Protein A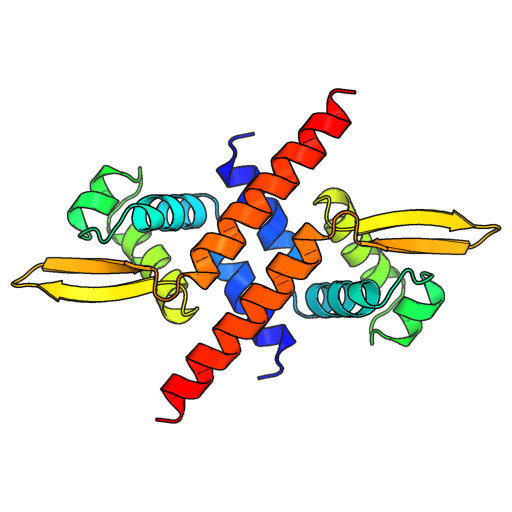F-0000000084928078 (afdb_homodimer)

Foldseek 3Di:
DPPVVLVVLQVVLCVDPLLLVLQVVQLVHKDWLVVSPVVGPDDSVVSVVSVVSCVVSQQKDWDDDPNIIIIHGRDCVSVVVSVVVVVVVVVVVVVVVD/DPPVVLVVLQVVLCVDPLLLVLQVVQLVHKDWLVVSPVVGPDDSVVSVVSVVSCVVSQQKDWDDDPNIIIIHGRDCVSVVVSVVVVVVVVVVVVVVVD

Sequence (196 aa):
MQMEERLAKIFKALAHPIRVKIVEKLSEGEKCVCELLEFVEYSQPNLSQHLKILKEAGIIEHRKIGQNIHYRIKNDIIKNILFGAKDLILQIHEFERMMQMEERLAKIFKALAHPIRVKIVEKLSEGEKCVCELLEFVEYSQPNLSQHLKILKEAGIIEHRKIGQNIHYRIKNDIIKNILFGAKDLILQIHEFERM

Organism: Caldicellulosiruptor owensensis (strain ATCC 700167 / DSM 13100 / OL) (NCBI:txid632518)

InterPro domains:
  IPR001845 HTH ArsR-type DNA-binding domain [PF01022] (17-61)
  IPR001845 HTH ArsR-type DNA-binding domain [PR00778] (11-26)
  IPR001845 HTH ArsR-type DNA-binding domain [PR00778] (30-41)
  IPR001845 HTH ArsR-type DNA-binding domain [PR00778] (43-58)
  IPR001845 HTH ArsR-type DNA-binding domain [PR00778] (58-73)
  IPR001845 HTH ArsR-type DNA-binding domain [PS50987] (1-93)
  IPR001845 HTH ArsR-type DNA-binding domain [SM00418] (9-87)
  IPR011991 ArsR-like helix-turn-helix domain [cd00090] (11-76)
  IPR036388 Winged helix-like DNA-binding domain superfamily [G3DSA:1.10.10.10] (2-87)
  IPR036390 Winged helix DNA-binding domain superfamily [SSF46785] (3-82)
  IPR051081 HTH-type Metal-responsive Transcriptional Regulators [PTHR33154] (3-87)

Nearest PDB structures (foldseek):
  4ggg-assembly2_B  TM=9.463E-01  e=5.481E-07  Staphylococcus aureus subsp. aureus N315
  6o8m-assembly1_A  TM=8.657E-01  e=3.961E-07  Rhodobacter capsulatus
  7p6f-assembly1_BBB  TM=9.441E-01  e=1.653E-06  Streptomyces griseus
  4k2e-assembly1_B  TM=8.881E-01  e=1.452E-06  Vibrio cholerae O1 biovar El Tor str. N16961
  7p6f-assembly2_CCC-2  TM=8.027E-01  e=2.009E-06  Streptomyces griseus

Structure (mmCIF, N/CA/C/O backbone):
data_AF-0000000084928078-model_v1
#
loop_
_entity.id
_entity.type
_entity.pdbx_description
1 polymer 'Regulatory protein ArsR'
#
loop_
_atom_site.group_PDB
_atom_site.id
_atom_site.type_symbol
_atom_site.label_atom_id
_atom_site.label_alt_id
_atom_site.label_comp_id
_atom_site.label_asym_id
_atom_site.label_entity_id
_atom_site.label_seq_id
_atom_site.pdbx_PDB_ins_code
_atom_site.Cartn_x
_atom_site.Cartn_y
_atom_site.Cartn_z
_atom_site.occupancy
_atom_site.B_iso_or_equiv
_atom_site.auth_seq_id
_atom_site.auth_comp_id
_atom_site.auth_asym_id
_atom_site.auth_atom_id
_atom_site.pdbx_PDB_model_num
ATOM 1 N N . MET A 1 1 ? -17.75 0.387 5.988 1 58.44 1 MET A N 1
ATOM 2 C CA . MET A 1 1 ? -16.328 0.619 6.246 1 58.44 1 MET A CA 1
ATOM 3 C C . MET A 1 1 ? -15.844 1.864 5.512 1 58.44 1 MET A C 1
ATOM 5 O O . MET A 1 1 ? -16.188 2.074 4.344 1 58.44 1 MET A O 1
ATOM 9 N N . GLN A 1 2 ? -15.227 2.828 6.289 1 86.75 2 GLN A N 1
ATOM 10 C CA . GLN A 1 2 ? -14.758 4.105 5.762 1 86.75 2 GLN A CA 1
ATOM 11 C C . GLN A 1 2 ? -13.656 3.904 4.727 1 86.75 2 GLN A C 1
ATOM 13 O O . GLN A 1 2 ? -12.922 2.914 4.777 1 86.75 2 GLN A O 1
ATOM 18 N N . MET A 1 3 ? -13.672 4.539 3.639 1 91.38 3 MET A N 1
ATOM 19 C CA . MET A 1 3 ? -12.734 4.477 2.523 1 91.38 3 MET A CA 1
ATOM 20 C C . MET A 1 3 ? -11.305 4.289 3.027 1 91.38 3 MET A C 1
ATOM 22 O O . MET A 1 3 ? -10.57 3.432 2.527 1 91.38 3 MET A O 1
ATOM 26 N N . GLU A 1 4 ? -10.953 4.941 4.094 1 93 4 GLU A N 1
ATOM 27 C CA . GLU A 1 4 ? -9.586 4.863 4.605 1 93 4 GLU A CA 1
ATOM 28 C C . GLU A 1 4 ? -9.297 3.482 5.188 1 93 4 GLU A C 1
ATOM 30 O O . GLU A 1 4 ? -8.164 2.992 5.105 1 93 4 GLU A O 1
ATOM 35 N N . GLU A 1 5 ? -10.289 2.924 5.77 1 94.44 5 GLU A N 1
ATOM 36 C CA . GLU A 1 5 ? -10.133 1.581 6.32 1 94.44 5 GLU A CA 1
ATOM 37 C C . GLU A 1 5 ? -9.922 0.552 5.215 1 94.44 5 GLU A C 1
ATOM 39 O O . GLU A 1 5 ? -9.109 -0.365 5.359 1 94.44 5 GLU A O 1
ATOM 44 N N . ARG A 1 6 ? -10.617 0.729 4.188 1 95.19 6 ARG A N 1
ATOM 45 C CA . ARG A 1 6 ? -10.492 -0.179 3.053 1 95.19 6 ARG A CA 1
ATOM 46 C C . ARG A 1 6 ? -9.141 -0.01 2.365 1 95.19 6 ARG A C 1
ATOM 48 O O . ARG A 1 6 ? -8.516 -0.993 1.96 1 95.19 6 ARG A O 1
ATOM 55 N N . LEU A 1 7 ? -8.766 1.207 2.26 1 96.81 7 LEU A N 1
ATOM 56 C CA . LEU A 1 7 ? -7.445 1.479 1.694 1 96.81 7 LEU A CA 1
ATOM 57 C C . LEU A 1 7 ? -6.348 0.832 2.533 1 96.81 7 LEU A C 1
ATOM 59 O O . LEU A 1 7 ? -5.461 0.165 1.995 1 96.81 7 LEU A O 1
ATOM 63 N N . ALA A 1 8 ? -6.461 1.048 3.848 1 97.19 8 ALA A N 1
ATOM 64 C CA . ALA A 1 8 ? -5.477 0.473 4.762 1 97.19 8 ALA A CA 1
ATOM 65 C C . ALA A 1 8 ? -5.426 -1.047 4.625 1 97.19 8 ALA A C 1
ATOM 67 O O . ALA A 1 8 ? -4.355 -1.648 4.719 1 97.19 8 ALA A O 1
ATOM 68 N N . LYS A 1 9 ? -6.543 -1.643 4.414 1 96.44 9 LYS A N 1
ATOM 69 C CA . LYS A 1 9 ? -6.613 -3.092 4.254 1 96.44 9 LYS A CA 1
ATOM 70 C C . LYS A 1 9 ? -5.844 -3.547 3.02 1 96.44 9 LYS A C 1
ATOM 72 O O . LYS A 1 9 ? -5.133 -4.555 3.061 1 96.44 9 LYS A O 1
ATOM 77 N N . ILE A 1 10 ? -5.992 -2.871 1.972 1 97.12 10 ILE A N 1
ATOM 78 C CA . ILE A 1 10 ? -5.277 -3.178 0.738 1 97.12 10 ILE A CA 1
ATOM 79 C C . ILE A 1 10 ? -3.771 -3.053 0.969 1 97.12 10 ILE A C 1
ATOM 81 O O . ILE A 1 10 ? -3.004 -3.943 0.597 1 97.12 10 ILE A O 1
ATOM 85 N N . PHE A 1 11 ? -3.377 -1.984 1.621 1 98.44 11 PHE A N 1
ATOM 86 C CA . PHE A 1 11 ? -1.958 -1.764 1.872 1 98.44 11 PHE A CA 1
ATOM 87 C C . PHE A 1 11 ? -1.415 -2.793 2.855 1 98.44 11 PHE A C 1
ATOM 89 O O . PHE A 1 11 ? -0.267 -3.227 2.738 1 98.44 11 PHE A O 1
ATOM 96 N N . LYS A 1 12 ? -2.223 -3.143 3.793 1 98.12 12 LYS A N 1
ATOM 97 C CA . LYS A 1 12 ? -1.833 -4.191 4.727 1 98.12 12 LYS A CA 1
ATOM 98 C C . LYS A 1 12 ? -1.539 -5.5 3.996 1 98.12 12 LYS A C 1
ATOM 100 O O . LYS A 1 12 ? -0.582 -6.199 4.328 1 98.12 12 LYS A O 1
ATOM 105 N N . ALA A 1 13 ? -2.291 -5.762 3.092 1 98.25 13 ALA A N 1
ATOM 106 C CA . ALA A 1 13 ? -2.123 -6.996 2.33 1 98.25 13 ALA A CA 1
ATOM 107 C C . ALA A 1 13 ? -0.803 -6.992 1.564 1 98.25 13 ALA A C 1
ATOM 109 O O . ALA A 1 13 ? -0.204 -8.047 1.341 1 98.25 13 ALA A O 1
ATOM 110 N N . LEU A 1 14 ? -0.318 -5.848 1.212 1 98.12 14 LEU A N 1
ATOM 111 C CA . LEU A 1 14 ? 0.909 -5.727 0.433 1 98.12 14 LEU A CA 1
ATOM 112 C C . LEU A 1 14 ? 2.1 -5.434 1.338 1 98.12 14 LEU A C 1
ATOM 114 O O . LEU A 1 14 ? 3.221 -5.242 0.856 1 98.12 14 LEU A O 1
ATOM 118 N N . ALA A 1 15 ? 1.871 -5.336 2.637 1 98.06 15 ALA A N 1
ATOM 119 C CA . ALA A 1 15 ? 2.889 -4.922 3.6 1 98.06 15 ALA A CA 1
ATOM 120 C C . ALA A 1 15 ? 3.768 -6.102 4.008 1 98.06 15 ALA A C 1
ATOM 122 O O . ALA A 1 15 ? 4.277 -6.145 5.129 1 98.06 15 ALA A O 1
ATOM 123 N N . HIS A 1 16 ? 3.889 -7.07 3.221 1 96.75 16 HIS A N 1
ATOM 124 C CA . HIS A 1 16 ? 4.715 -8.25 3.445 1 96.75 16 HIS A CA 1
ATOM 125 C C . HIS A 1 16 ? 5.555 -8.578 2.217 1 96.75 16 HIS A C 1
ATOM 127 O O . HIS A 1 16 ? 5.023 -8.703 1.11 1 96.75 16 HIS A O 1
ATOM 133 N N . PRO A 1 17 ? 6.848 -8.766 2.453 1 95.88 17 PRO A N 1
ATOM 134 C CA . PRO A 1 17 ? 7.73 -8.977 1.302 1 95.88 17 PRO A CA 1
ATOM 135 C C . PRO A 1 17 ? 7.316 -10.172 0.449 1 95.88 17 PRO A C 1
ATOM 137 O O . PRO A 1 17 ? 7.398 -10.125 -0.78 1 95.88 17 PRO A O 1
ATOM 140 N N . ILE A 1 18 ? 6.859 -11.164 1.027 1 94.69 18 ILE A N 1
ATOM 141 C CA . ILE A 1 18 ? 6.477 -12.367 0.297 1 94.69 18 ILE A CA 1
ATOM 142 C C . ILE A 1 18 ? 5.254 -12.078 -0.571 1 94.69 18 ILE A C 1
ATOM 144 O O . ILE A 1 18 ? 5.168 -12.539 -1.711 1 94.69 18 ILE A O 1
ATOM 148 N N . ARG A 1 19 ? 4.332 -11.398 -0.066 1 97.25 19 ARG A N 1
ATOM 149 C CA . ARG A 1 19 ? 3.129 -11.086 -0.827 1 97.25 19 ARG A CA 1
ATOM 150 C C . ARG A 1 19 ? 3.438 -10.133 -1.975 1 97.25 19 ARG A C 1
ATOM 152 O O . ARG A 1 19 ? 2.832 -10.219 -3.045 1 97.25 19 ARG A O 1
ATOM 159 N N . VAL A 1 20 ? 4.355 -9.242 -1.72 1 96.94 20 VAL A N 1
ATOM 160 C CA . VAL A 1 20 ? 4.828 -8.383 -2.803 1 96.94 20 VAL A CA 1
ATOM 161 C C . VAL A 1 20 ? 5.453 -9.242 -3.902 1 96.94 20 VAL A C 1
ATOM 163 O O . VAL A 1 20 ? 5.172 -9.039 -5.086 1 96.94 20 VAL A O 1
ATOM 166 N N . LYS A 1 21 ? 6.23 -10.188 -3.527 1 95.38 21 LYS A N 1
ATOM 167 C CA . LYS A 1 21 ? 6.863 -11.094 -4.477 1 95.38 21 LYS A CA 1
ATOM 168 C C . LYS A 1 21 ? 5.82 -11.875 -5.27 1 95.38 21 LYS A C 1
ATOM 170 O O . LYS A 1 21 ? 5.945 -12.039 -6.484 1 95.38 21 LYS A O 1
ATOM 175 N N . ILE A 1 22 ? 4.871 -12.352 -4.594 1 96.62 22 ILE A N 1
ATOM 176 C CA . ILE A 1 22 ? 3.793 -13.109 -5.219 1 96.62 22 ILE A CA 1
ATOM 177 C C . ILE A 1 22 ? 3.082 -12.242 -6.254 1 96.62 22 ILE A C 1
ATOM 179 O O . ILE A 1 22 ? 2.861 -12.68 -7.391 1 96.62 22 ILE A O 1
ATOM 183 N N . VAL A 1 23 ? 2.744 -11.047 -5.887 1 97.5 23 VAL A N 1
ATOM 184 C CA . VAL A 1 23 ? 2.016 -10.141 -6.777 1 97.5 23 VAL A CA 1
ATOM 185 C C . VAL A 1 23 ? 2.885 -9.789 -7.98 1 97.5 23 VAL A C 1
ATOM 187 O O . VAL A 1 23 ? 2.389 -9.695 -9.102 1 97.5 23 VAL A O 1
ATOM 190 N N . GLU A 1 24 ? 4.156 -9.594 -7.742 1 95.69 24 GLU A N 1
ATOM 191 C CA . GLU A 1 24 ? 5.078 -9.336 -8.844 1 95.69 24 GLU A CA 1
ATOM 192 C C . GLU A 1 24 ? 5.086 -10.492 -9.836 1 95.69 24 GLU A C 1
ATOM 194 O O . GLU A 1 24 ? 5.035 -10.273 -11.047 1 95.69 24 GLU A O 1
ATOM 199 N N . LYS A 1 25 ? 5.188 -11.664 -9.328 1 95.81 25 LYS A N 1
ATOM 200 C CA . LYS A 1 25 ? 5.188 -12.844 -10.188 1 95.81 25 LYS A CA 1
ATOM 201 C C . LYS A 1 25 ? 3.889 -12.945 -10.984 1 95.81 25 LYS A C 1
ATOM 203 O O . LYS A 1 25 ? 3.912 -13.227 -12.188 1 95.81 25 LYS A O 1
ATOM 208 N N . LEU A 1 26 ? 2.809 -12.641 -10.391 1 97.31 26 LEU A N 1
ATOM 209 C CA . LEU A 1 26 ? 1.502 -12.719 -11.031 1 97.31 26 LEU A CA 1
ATOM 210 C C . LEU A 1 26 ? 1.322 -11.594 -12.047 1 97.31 26 LEU A C 1
ATOM 212 O O . LEU A 1 26 ? 0.461 -11.672 -12.922 1 97.31 26 LEU A O 1
ATOM 216 N N . SER A 1 27 ? 2.049 -10.539 -11.812 1 95.94 27 SER A N 1
ATOM 217 C CA . SER A 1 27 ? 1.992 -9.438 -12.773 1 95.94 27 SER A CA 1
ATOM 218 C C . SER A 1 27 ? 2.516 -9.867 -14.141 1 95.94 27 SER A C 1
ATOM 220 O O . SER A 1 27 ? 2.221 -9.234 -15.148 1 95.94 27 SER A O 1
ATOM 222 N N . GLU A 1 28 ? 3.27 -10.883 -14.203 1 95.19 28 GLU A N 1
ATOM 223 C CA . GLU A 1 28 ? 3.797 -11.43 -15.453 1 95.19 28 GLU A CA 1
ATOM 224 C C . GLU A 1 28 ? 2.752 -12.281 -16.172 1 95.19 28 GLU A C 1
ATOM 226 O O . GLU A 1 28 ? 2.908 -12.602 -17.344 1 95.19 28 GLU A O 1
ATOM 231 N N . GLY A 1 29 ? 1.745 -12.672 -15.422 1 96.25 29 GLY A N 1
ATOM 232 C CA . GLY A 1 29 ? 0.684 -13.516 -15.953 1 96.25 29 GLY A CA 1
ATOM 233 C C . GLY A 1 29 ? 0.103 -14.461 -14.922 1 96.25 29 GLY A C 1
ATOM 234 O O . GLY A 1 29 ? 0.642 -14.602 -13.82 1 96.25 29 GLY A O 1
ATOM 235 N N . GLU A 1 30 ? -0.991 -15.07 -15.305 1 97.44 30 GLU A N 1
ATOM 236 C CA . GLU A 1 30 ? -1.661 -16.047 -14.453 1 97.44 30 GLU A CA 1
ATOM 237 C C . GLU A 1 30 ? -0.74 -17.219 -14.133 1 97.44 30 GLU A C 1
ATOM 239 O O . GLU A 1 30 ? 0.003 -17.688 -15 1 97.44 30 GLU A O 1
ATOM 244 N N . LYS A 1 31 ? -0.795 -17.734 -12.906 1 97.12 31 LYS A N 1
ATOM 245 C CA . LYS A 1 31 ? 0.033 -18.859 -12.484 1 97.12 31 LYS A CA 1
ATOM 246 C C . LYS A 1 31 ? -0.764 -19.828 -11.617 1 97.12 31 LYS A C 1
ATOM 248 O O . LYS A 1 31 ? -1.632 -19.422 -10.844 1 97.12 31 LYS A O 1
ATOM 253 N N . CYS A 1 32 ? -0.468 -21.078 -11.727 1 95.94 32 CYS A N 1
ATOM 254 C CA . CYS A 1 32 ? -1.07 -22.062 -10.844 1 95.94 32 CYS A CA 1
ATOM 255 C C . CYS A 1 32 ? -0.4 -22.047 -9.469 1 95.94 32 CYS A C 1
ATOM 257 O O . CYS A 1 32 ? 0.732 -21.578 -9.336 1 95.94 32 CYS A O 1
ATOM 259 N N . VAL A 1 33 ? -1.113 -22.562 -8.516 1 94.75 33 VAL A N 1
ATOM 260 C CA . VAL A 1 33 ? -0.569 -22.672 -7.168 1 94.75 33 VAL A CA 1
ATOM 261 C C . VAL A 1 33 ? 0.761 -23.422 -7.199 1 94.75 33 VAL A C 1
ATOM 263 O O . VAL A 1 33 ? 1.7 -23.062 -6.484 1 94.75 33 VAL A O 1
ATOM 266 N N . CYS A 1 34 ? 0.878 -24.406 -8.039 1 92.12 34 CYS A N 1
ATOM 267 C CA . CYS A 1 34 ? 2.084 -25.219 -8.125 1 92.12 34 CYS A CA 1
ATOM 268 C C . CYS A 1 34 ? 3.271 -24.391 -8.594 1 92.12 34 CYS A C 1
ATOM 270 O O . CYS A 1 34 ? 4.391 -24.562 -8.102 1 92.12 34 CYS A O 1
ATOM 272 N N . GLU A 1 35 ? 3.064 -23.484 -9.555 1 93.94 35 GLU A N 1
ATOM 273 C CA . GLU A 1 35 ? 4.113 -22.594 -10.023 1 93.94 35 GLU A CA 1
ATOM 274 C C . GLU A 1 35 ? 4.527 -21.609 -8.938 1 93.94 35 GLU A C 1
ATOM 276 O O . GLU A 1 35 ? 5.711 -21.297 -8.797 1 93.94 35 GLU A O 1
ATOM 281 N N . LEU A 1 36 ? 3.566 -21.109 -8.203 1 95.06 36 LEU A N 1
ATOM 282 C CA . LEU A 1 36 ? 3.852 -20.172 -7.133 1 95.06 36 LEU A CA 1
ATOM 283 C C . LEU A 1 36 ? 4.625 -20.844 -6.004 1 95.06 36 LEU A C 1
ATOM 285 O O . LEU A 1 36 ? 5.504 -20.234 -5.391 1 95.06 36 LEU A O 1
ATOM 289 N N . LEU A 1 37 ? 4.254 -22.094 -5.73 1 92.12 37 LEU A N 1
ATOM 290 C CA . LEU A 1 37 ? 4.934 -22.859 -4.691 1 92.12 37 LEU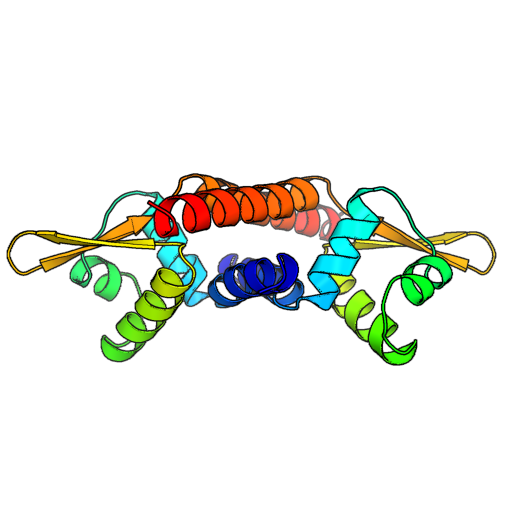 A CA 1
ATOM 291 C C . LEU A 1 37 ? 6.414 -23.016 -5.023 1 92.12 37 LEU A C 1
ATOM 293 O O . LEU A 1 37 ? 7.266 -22.953 -4.133 1 92.12 37 LEU A O 1
ATOM 297 N N . GLU A 1 38 ? 6.742 -23.141 -6.305 1 90 38 GLU A N 1
ATOM 298 C CA . GLU A 1 38 ? 8.117 -23.312 -6.77 1 90 38 GLU A CA 1
ATOM 299 C C . GLU A 1 38 ? 8.891 -22 -6.668 1 90 38 GLU A C 1
ATOM 301 O O . GLU A 1 38 ? 10.109 -22 -6.48 1 90 38 GLU A O 1
ATOM 306 N N . PHE A 1 39 ? 8.133 -20.984 -6.777 1 87.19 39 PHE A N 1
ATOM 307 C CA . PHE A 1 39 ? 8.742 -19.656 -6.844 1 87.19 39 PHE A CA 1
ATOM 308 C C . PHE A 1 39 ? 9.047 -19.125 -5.445 1 87.19 39 PHE A C 1
ATOM 310 O O . PHE A 1 39 ? 10.055 -18.453 -5.234 1 87.19 39 PHE A O 1
ATOM 317 N N . VAL A 1 40 ? 8.195 -19.469 -4.574 1 81.12 40 VAL A N 1
ATOM 318 C CA . VAL A 1 40 ? 8.352 -18.906 -3.24 1 81.12 40 VAL A CA 1
ATOM 319 C C . VAL A 1 40 ? 8.992 -19.938 -2.312 1 81.12 40 VAL A C 1
ATOM 321 O O . VAL A 1 40 ? 8.891 -21.141 -2.549 1 81.12 40 VAL A O 1
ATOM 324 N N . GLU A 1 41 ? 9.766 -19.547 -1.405 1 81.31 41 GLU A N 1
ATOM 325 C CA . GLU A 1 41 ? 10.508 -20.422 -0.506 1 81.31 41 GLU A CA 1
ATOM 326 C C . GLU A 1 41 ? 9.68 -20.797 0.719 1 81.31 41 GLU A C 1
ATOM 328 O O . GLU A 1 41 ? 10.219 -21 1.808 1 81.31 41 GLU A O 1
ATOM 333 N N . TYR A 1 42 ? 8.445 -20.969 0.555 1 82.06 42 TYR A N 1
ATOM 334 C CA . TYR A 1 42 ? 7.57 -21.203 1.701 1 82.06 42 TYR A CA 1
ATOM 335 C C . TYR A 1 42 ? 6.805 -22.5 1.545 1 82.06 42 TYR A C 1
ATOM 337 O O . TYR A 1 42 ? 6.742 -23.062 0.449 1 82.06 42 TYR A O 1
ATOM 345 N N . SER A 1 43 ? 6.285 -23 2.623 1 90.25 43 SER A N 1
ATOM 346 C CA . SER A 1 43 ? 5.43 -24.172 2.621 1 90.25 43 SER A CA 1
ATOM 347 C C . SER A 1 43 ? 4.082 -23.875 1.974 1 90.25 43 SER A C 1
ATOM 349 O O . SER A 1 43 ? 3.695 -22.719 1.832 1 90.25 43 SER A O 1
ATOM 351 N N . GLN A 1 44 ? 3.432 -24.922 1.599 1 92.38 44 GLN A N 1
ATOM 352 C CA . GLN A 1 44 ? 2.119 -24.797 0.973 1 92.38 44 GLN A CA 1
ATOM 353 C C . GLN A 1 44 ? 1.117 -24.141 1.916 1 92.38 44 GLN A C 1
ATOM 355 O O . GLN A 1 44 ? 0.359 -23.266 1.507 1 92.38 44 GLN A O 1
ATOM 360 N N . PRO A 1 45 ? 1.057 -24.547 3.152 1 94.06 45 PRO A N 1
ATOM 361 C CA . PRO A 1 45 ? 0.119 -23.844 4.039 1 94.06 45 PRO A CA 1
ATOM 362 C C . PRO A 1 45 ? 0.392 -22.344 4.129 1 94.06 45 PRO A C 1
ATOM 364 O O . PRO A 1 45 ? -0.546 -21.547 4.156 1 94.06 45 PRO A O 1
ATOM 367 N N . ASN A 1 46 ? 1.648 -21.953 4.191 1 94.44 46 ASN A N 1
ATOM 368 C CA . ASN A 1 46 ? 2.025 -20.531 4.254 1 94.44 46 ASN A CA 1
ATOM 369 C C . ASN A 1 46 ? 1.611 -19.781 2.994 1 94.44 46 ASN A C 1
ATOM 371 O O . ASN A 1 46 ? 1.048 -18.688 3.074 1 94.44 46 ASN A O 1
ATOM 375 N N . LEU A 1 47 ? 1.944 -20.406 1.929 1 95.88 47 LEU A N 1
ATOM 376 C CA . LEU A 1 47 ? 1.545 -19.812 0.657 1 95.88 47 LEU A CA 1
ATOM 377 C C . LEU A 1 47 ? 0.033 -19.625 0.595 1 95.88 47 LEU A C 1
ATOM 379 O O . LEU A 1 47 ? -0.45 -18.578 0.161 1 95.88 47 LEU A O 1
ATOM 383 N N . SER A 1 48 ? -0.711 -20.625 1.059 1 95.94 48 SER A N 1
ATOM 384 C CA . SER A 1 48 ? -2.168 -20.562 1.037 1 95.94 48 SER A CA 1
ATOM 385 C C . SER A 1 48 ? -2.689 -19.391 1.866 1 95.94 48 SER A C 1
ATOM 387 O O . SER A 1 48 ? -3.617 -18.703 1.45 1 95.94 48 SER A O 1
ATOM 389 N N . GLN A 1 49 ? -2.096 -19.203 2.979 1 97 49 GLN A N 1
ATOM 390 C CA . GLN A 1 49 ? -2.492 -18.094 3.85 1 97 49 GLN A CA 1
ATOM 391 C C . GLN A 1 49 ? -2.26 -16.75 3.176 1 97 49 GLN A C 1
ATOM 393 O O . GLN A 1 49 ? -3.125 -15.875 3.209 1 97 49 GLN A O 1
ATOM 398 N N . HIS A 1 50 ? -1.115 -16.562 2.572 1 97.5 50 HIS A N 1
ATOM 399 C CA . HIS A 1 50 ? -0.796 -15.32 1.882 1 97.5 50 HIS A CA 1
ATOM 400 C C . HIS A 1 50 ? -1.738 -15.078 0.706 1 97.5 50 HIS A C 1
ATOM 402 O O . HIS A 1 50 ? -2.197 -13.961 0.489 1 97.5 50 HIS A O 1
ATOM 408 N N . LEU A 1 51 ? -2.014 -16.125 -0.007 1 97.69 51 LEU A N 1
ATOM 409 C CA . LEU A 1 51 ? -2.932 -16.031 -1.136 1 97.69 51 LEU A CA 1
ATOM 410 C C . LEU A 1 51 ? -4.332 -15.641 -0.667 1 97.69 51 LEU A C 1
ATOM 412 O O . LEU A 1 51 ? -5.02 -14.859 -1.327 1 97.69 51 LEU A O 1
ATOM 416 N N . LYS A 1 52 ? -4.707 -16.188 0.447 1 97.94 52 LYS A N 1
ATOM 417 C CA . LYS A 1 52 ? -6.012 -15.859 1.018 1 97.94 52 LYS A CA 1
ATOM 418 C C . LYS A 1 52 ? -6.082 -14.375 1.383 1 97.94 52 LYS A C 1
ATOM 420 O O . LYS A 1 52 ? -7.062 -13.703 1.067 1 97.94 52 LYS A O 1
ATOM 425 N N . ILE A 1 53 ? -5.109 -13.891 2.023 1 97.94 53 ILE A N 1
ATOM 426 C CA . ILE A 1 53 ? -5.047 -12.492 2.43 1 97.94 53 ILE A CA 1
ATOM 427 C C . ILE A 1 53 ? -5.129 -11.586 1.199 1 97.94 53 ILE A C 1
ATOM 429 O O . ILE A 1 53 ? -5.898 -10.625 1.176 1 97.94 53 ILE A O 1
ATOM 433 N N . LEU A 1 54 ? -4.371 -11.898 0.163 1 98.12 54 LEU A N 1
ATOM 434 C CA . LEU A 1 54 ? -4.344 -11.117 -1.066 1 98.12 54 LEU A CA 1
ATOM 435 C C . LEU A 1 54 ? -5.695 -11.164 -1.771 1 98.12 54 LEU A C 1
ATOM 437 O O . LEU A 1 54 ? -6.168 -10.148 -2.281 1 98.12 54 LEU A O 1
ATOM 441 N N . LYS A 1 55 ? -6.293 -12.328 -1.756 1 97.19 55 LYS A N 1
ATOM 442 C CA . LYS A 1 55 ? -7.59 -12.516 -2.396 1 97.19 55 LYS A CA 1
ATOM 443 C C . LYS A 1 55 ? -8.68 -11.727 -1.672 1 97.19 55 LYS A C 1
ATOM 445 O O . LYS A 1 55 ? -9.477 -11.031 -2.305 1 97.19 55 LYS A O 1
ATOM 450 N N . GLU A 1 56 ? -8.695 -11.766 -0.364 1 95.81 56 GLU A N 1
ATOM 451 C CA . GLU A 1 56 ? -9.695 -11.078 0.45 1 95.81 56 GLU A CA 1
ATOM 452 C C . GLU A 1 56 ? -9.562 -9.562 0.338 1 95.81 56 GLU A C 1
ATOM 454 O O . GLU A 1 56 ? -10.555 -8.844 0.457 1 95.81 56 GLU A O 1
ATOM 459 N N . ALA A 1 57 ? -8.359 -9.148 0.065 1 96.19 57 ALA A N 1
ATOM 460 C CA . ALA A 1 57 ? -8.109 -7.715 -0.089 1 96.19 57 ALA A CA 1
ATOM 461 C C . ALA A 1 57 ? -8.5 -7.238 -1.484 1 96.19 57 ALA A C 1
ATOM 463 O O . ALA A 1 57 ? -8.438 -6.043 -1.778 1 96.19 57 ALA A O 1
ATOM 464 N N . GLY A 1 58 ? -8.844 -8.18 -2.369 1 95.31 58 GLY A N 1
ATOM 465 C CA . GLY A 1 58 ? -9.258 -7.832 -3.719 1 95.31 58 GLY A CA 1
ATOM 466 C C . GLY A 1 58 ? -8.086 -7.617 -4.664 1 95.31 58 GLY A C 1
ATOM 467 O O . GLY A 1 58 ? -8.234 -6.965 -5.703 1 95.31 58 GLY A O 1
ATOM 468 N N . ILE A 1 59 ? -6.957 -8.102 -4.395 1 97.38 59 ILE A N 1
ATOM 469 C CA . ILE A 1 59 ? -5.738 -7.883 -5.168 1 97.38 59 ILE A CA 1
ATOM 470 C C . ILE A 1 59 ? -5.605 -8.953 -6.246 1 97.38 59 ILE A C 1
ATOM 472 O O . ILE A 1 59 ? -5.25 -8.656 -7.387 1 97.38 59 ILE A O 1
ATOM 476 N N . ILE A 1 60 ? -5.914 -10.188 -5.848 1 98 60 ILE A N 1
ATOM 477 C CA . ILE A 1 60 ? -5.844 -11.289 -6.805 1 98 60 ILE A CA 1
ATOM 478 C C . ILE A 1 60 ? -7.176 -12.031 -6.836 1 98 60 ILE A C 1
ATOM 480 O O . ILE A 1 60 ? -8.031 -11.82 -5.973 1 98 60 ILE A O 1
ATOM 484 N N . GLU A 1 61 ? -7.348 -12.766 -7.828 1 97.12 61 GLU A N 1
ATOM 485 C CA . GLU A 1 61 ? -8.477 -13.688 -7.957 1 97.12 61 GLU A CA 1
ATOM 486 C C . GLU A 1 61 ? -8.023 -15.047 -8.469 1 97.12 61 GLU A C 1
ATOM 488 O O . GLU A 1 61 ? -6.902 -15.195 -8.953 1 97.12 61 GLU A O 1
ATOM 493 N N . HIS A 1 62 ? -8.789 -16.016 -8.203 1 96.88 62 HIS A N 1
ATOM 494 C CA . HIS A 1 62 ? -8.406 -17.344 -8.648 1 96.88 62 HIS A CA 1
ATOM 495 C C . HIS A 1 62 ? -9.508 -17.984 -9.477 1 96.88 62 HIS A C 1
ATOM 497 O O . HIS A 1 62 ? -10.664 -17.562 -9.422 1 96.88 62 HIS A O 1
ATOM 503 N N . ARG A 1 63 ? -9.109 -18.875 -10.328 1 95.69 63 ARG A N 1
ATOM 504 C CA . ARG A 1 63 ? -10.031 -19.719 -11.078 1 95.69 63 ARG A CA 1
ATOM 505 C C . ARG A 1 63 ? -9.531 -21.172 -11.125 1 95.69 63 ARG A C 1
ATOM 507 O O . ARG A 1 63 ? -8.328 -21.422 -11.008 1 95.69 63 ARG A O 1
ATOM 514 N N . LYS A 1 64 ? -10.492 -22.016 -11.242 1 95.31 64 LYS A N 1
ATOM 515 C CA . LYS A 1 64 ? -10.164 -23.438 -11.336 1 95.31 64 LYS A CA 1
ATOM 516 C C . LYS A 1 64 ? -10.07 -23.891 -12.789 1 95.31 64 LYS A C 1
ATOM 518 O O . LYS A 1 64 ? -10.977 -23.641 -13.586 1 95.31 64 LYS A O 1
ATOM 523 N N . ILE A 1 65 ? -9.039 -24.469 -13.148 1 93.62 65 ILE A N 1
ATOM 524 C CA . ILE A 1 65 ? -8.844 -25.094 -14.453 1 93.62 65 ILE A CA 1
ATOM 525 C C . ILE A 1 65 ? -8.5 -26.562 -14.273 1 93.62 65 ILE A C 1
ATOM 527 O O . ILE A 1 65 ? -7.387 -26.906 -13.859 1 93.62 65 ILE A O 1
ATOM 531 N N . GLY A 1 66 ? -9.477 -27.422 -14.664 1 93.5 66 GLY A N 1
ATOM 532 C CA . GLY A 1 66 ? -9.289 -28.828 -14.328 1 93.5 66 GLY A CA 1
ATOM 533 C C . GLY A 1 66 ? -9.234 -29.078 -12.828 1 93.5 66 GLY A C 1
ATOM 534 O O . GLY A 1 66 ? -10.172 -28.734 -12.102 1 93.5 66 GLY A O 1
ATOM 535 N N . GLN A 1 67 ? -8.141 -29.562 -12.359 1 93.75 67 GLN A N 1
ATOM 536 C CA . GLN A 1 67 ? -7.973 -29.859 -10.938 1 93.75 67 GLN A CA 1
ATOM 537 C C . GLN A 1 67 ? -7.055 -28.844 -10.266 1 93.75 67 GLN A C 1
ATOM 539 O O . GLN A 1 67 ? -6.773 -28.938 -9.07 1 93.75 67 GLN A O 1
ATOM 544 N N . ASN A 1 68 ? -6.656 -27.906 -11.07 1 94.88 68 ASN A N 1
ATOM 545 C CA . ASN A 1 68 ? -5.676 -26.938 -10.57 1 94.88 68 ASN A CA 1
ATOM 546 C C . ASN A 1 68 ? -6.309 -25.578 -10.32 1 94.88 68 ASN A C 1
ATOM 548 O O . ASN A 1 68 ? -7.23 -25.172 -11.039 1 94.88 68 ASN A O 1
ATOM 552 N N . ILE A 1 69 ? -5.75 -24.891 -9.305 1 96.5 69 ILE A N 1
ATOM 553 C CA . ILE A 1 69 ? -6.18 -23.516 -9.016 1 96.5 69 ILE A CA 1
ATOM 554 C C . ILE A 1 69 ? -5.164 -22.531 -9.586 1 96.5 69 ILE A C 1
ATOM 556 O O . ILE A 1 69 ? -3.963 -22.656 -9.344 1 96.5 69 ILE A O 1
ATOM 560 N N . HIS A 1 70 ? -5.699 -21.594 -10.406 1 98.12 70 HIS A N 1
ATOM 561 C CA . HIS A 1 70 ? -4.855 -20.578 -11.008 1 98.12 70 HIS A CA 1
ATOM 562 C C . HIS A 1 70 ? -5.188 -19.188 -10.461 1 98.12 70 HIS A C 1
ATOM 564 O O . HIS A 1 70 ? -6.359 -18.859 -10.289 1 98.12 70 HIS A O 1
ATOM 570 N N . TYR A 1 71 ? -4.113 -18.469 -10.18 1 98.06 71 TYR A N 1
ATOM 571 C CA . TYR A 1 71 ? -4.281 -17.109 -9.664 1 98.06 71 TYR A CA 1
ATOM 572 C C . TYR A 1 71 ? -3.838 -16.078 -10.695 1 98.06 71 TYR A C 1
ATOM 574 O O . TYR A 1 71 ? -2.932 -16.344 -11.492 1 98.06 71 TYR A O 1
ATOM 582 N N . ARG A 1 72 ? -4.445 -14.898 -10.656 1 97.94 72 ARG A N 1
ATOM 583 C CA . ARG A 1 72 ? -4.066 -13.758 -11.477 1 97.94 72 ARG A CA 1
ATOM 584 C C . ARG A 1 72 ? -4.348 -12.445 -10.75 1 97.94 72 ARG A C 1
ATOM 586 O O . ARG A 1 72 ? -5.102 -12.422 -9.773 1 97.94 72 ARG A O 1
ATOM 593 N N . ILE A 1 73 ? -3.723 -11.422 -11.234 1 97.56 73 ILE A N 1
ATOM 594 C CA . ILE A 1 73 ? -4.023 -10.094 -10.719 1 97.56 73 ILE A CA 1
ATOM 595 C C . ILE A 1 73 ? -5.461 -9.711 -11.078 1 97.56 73 ILE A C 1
ATOM 597 O O . ILE A 1 73 ? -5.895 -9.914 -12.211 1 97.56 73 ILE A O 1
ATOM 601 N N . LYS A 1 74 ? -6.16 -9.242 -10.102 1 94.88 74 LYS A N 1
ATOM 602 C CA . LYS A 1 74 ? -7.582 -8.969 -10.289 1 94.88 74 LYS A CA 1
ATOM 603 C C . LYS A 1 74 ? -7.793 -7.73 -11.156 1 94.88 74 LYS A C 1
ATOM 605 O O . LYS A 1 74 ? -8.758 -7.66 -11.922 1 94.88 74 LYS A O 1
ATOM 610 N N . ASN A 1 75 ? -6.984 -6.746 -11.008 1 93.62 75 ASN A N 1
ATOM 611 C CA . ASN A 1 75 ? -7.098 -5.453 -11.672 1 93.62 75 ASN A CA 1
ATOM 612 C C . ASN A 1 75 ? -5.727 -4.855 -11.969 1 93.62 75 ASN A C 1
ATOM 614 O O . ASN A 1 75 ? -4.863 -4.805 -11.094 1 93.62 75 ASN A O 1
ATOM 618 N N . ASP A 1 76 ? -5.57 -4.316 -13.133 1 93.94 76 ASP A N 1
ATOM 619 C CA . ASP A 1 76 ? -4.273 -3.791 -13.562 1 93.94 76 ASP A CA 1
ATOM 620 C C . ASP A 1 76 ? -3.859 -2.594 -12.703 1 93.94 76 ASP A C 1
ATOM 622 O O . ASP A 1 76 ? -2.693 -2.193 -12.719 1 93.94 76 ASP A O 1
ATOM 626 N N . ILE A 1 77 ?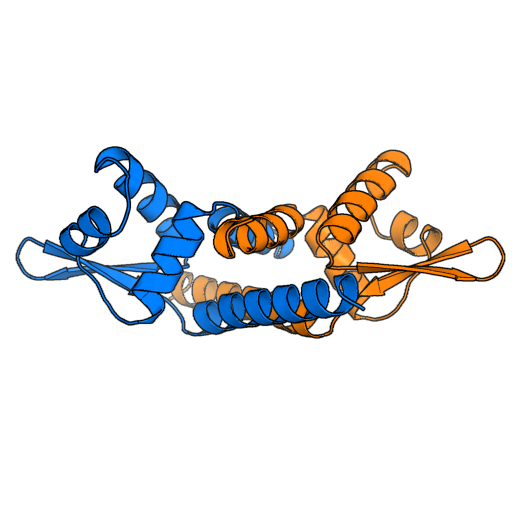 -4.805 -2.057 -12.07 1 95.38 77 ILE A N 1
ATOM 627 C CA . ILE A 1 77 ? -4.504 -0.957 -11.156 1 95.38 77 ILE A CA 1
ATOM 628 C C . ILE A 1 77 ? -3.477 -1.409 -10.125 1 95.38 77 ILE A C 1
ATOM 630 O O . ILE A 1 77 ? -2.609 -0.632 -9.719 1 95.38 77 ILE A O 1
ATOM 634 N N . ILE A 1 78 ? -3.52 -2.664 -9.781 1 96.19 78 ILE A N 1
ATOM 635 C CA . ILE A 1 78 ? -2.598 -3.225 -8.797 1 96.19 78 ILE A CA 1
ATOM 636 C C . ILE A 1 78 ? -1.17 -3.164 -9.336 1 96.19 78 ILE A C 1
ATOM 638 O O . ILE A 1 78 ? -0.238 -2.828 -8.602 1 96.19 78 ILE A O 1
ATOM 642 N N . LYS A 1 79 ? -1.019 -3.475 -10.586 1 95.88 79 LYS A N 1
ATOM 643 C CA . LYS A 1 79 ? 0.292 -3.383 -11.227 1 95.88 79 LYS A CA 1
ATOM 644 C C . LYS A 1 79 ? 0.835 -1.958 -11.164 1 95.88 79 LYS A C 1
ATOM 646 O O . LYS A 1 79 ? 2.016 -1.748 -10.875 1 95.88 79 LYS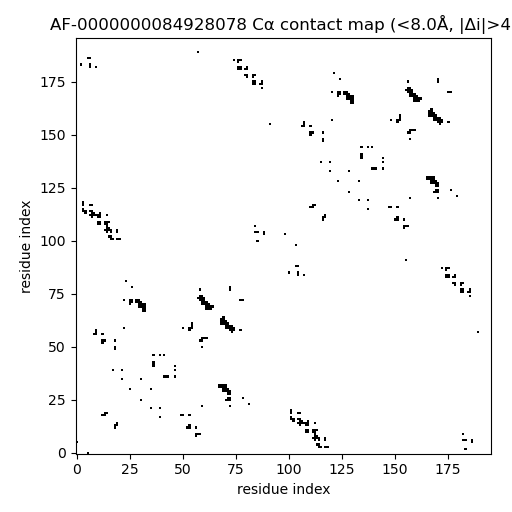 A O 1
ATOM 651 N N . ASN A 1 80 ? -0.079 -1.063 -11.391 1 95 80 ASN A N 1
ATOM 652 C CA . ASN A 1 80 ? 0.315 0.341 -11.359 1 95 80 ASN A CA 1
ATOM 653 C C . ASN A 1 80 ? 0.763 0.771 -9.969 1 95 80 ASN A C 1
ATOM 655 O O . ASN A 1 80 ? 1.708 1.55 -9.828 1 95 80 ASN A O 1
ATOM 659 N N . ILE A 1 81 ? 0.094 0.269 -8.992 1 96.5 81 ILE A N 1
ATOM 660 C CA . ILE A 1 81 ? 0.44 0.576 -7.609 1 96.5 81 ILE A CA 1
ATOM 661 C C . ILE A 1 81 ? 1.836 0.041 -7.297 1 96.5 81 ILE A C 1
ATOM 663 O O . ILE A 1 81 ? 2.678 0.764 -6.762 1 96.5 81 ILE A O 1
ATOM 667 N N . LEU A 1 82 ? 2.123 -1.162 -7.691 1 96.12 82 LEU A N 1
ATOM 668 C CA . LEU A 1 82 ? 3.416 -1.788 -7.441 1 96.12 82 LEU A CA 1
ATOM 669 C C . LEU A 1 82 ? 4.527 -1.056 -8.188 1 96.12 82 LEU A C 1
ATOM 671 O O . LEU A 1 82 ? 5.582 -0.775 -7.613 1 96.12 82 LEU A O 1
ATOM 675 N N . PHE A 1 83 ? 4.254 -0.744 -9.414 1 94.88 83 PHE A N 1
ATOM 676 C CA . PHE A 1 83 ? 5.246 -0.044 -10.227 1 94.88 83 PHE A CA 1
ATOM 677 C C . PHE A 1 83 ? 5.508 1.353 -9.672 1 94.88 83 PHE A C 1
ATOM 679 O O . PHE A 1 83 ? 6.652 1.813 -9.648 1 94.88 83 PHE A O 1
ATOM 686 N N . GLY A 1 84 ? 4.453 1.998 -9.273 1 94.81 84 GLY A N 1
ATOM 687 C CA . GLY A 1 84 ? 4.629 3.293 -8.633 1 94.81 84 GLY A CA 1
ATOM 688 C C . GLY A 1 84 ? 5.5 3.232 -7.395 1 94.81 84 GLY A C 1
ATOM 689 O O . GLY A 1 84 ? 6.383 4.074 -7.211 1 94.81 84 GLY A O 1
ATOM 690 N N . ALA A 1 85 ? 5.223 2.264 -6.598 1 96.06 85 ALA A N 1
ATOM 691 C CA . ALA A 1 85 ? 6.008 2.1 -5.379 1 96.06 85 ALA A CA 1
ATOM 692 C C . ALA A 1 85 ? 7.473 1.818 -5.703 1 96.06 85 ALA A C 1
ATOM 694 O O . ALA A 1 85 ? 8.375 2.34 -5.039 1 96.06 85 ALA A O 1
ATOM 695 N N . LYS A 1 86 ? 7.734 1.02 -6.719 1 95.5 86 LYS A N 1
ATOM 696 C CA . LYS A 1 86 ? 9.102 0.742 -7.156 1 95.5 86 LYS A CA 1
ATOM 697 C C . LYS A 1 86 ? 9.805 2.018 -7.605 1 95.5 86 LYS A C 1
ATOM 699 O O . LYS A 1 86 ? 10.961 2.246 -7.266 1 95.5 86 LYS A O 1
ATOM 704 N N . ASP A 1 87 ? 9.055 2.785 -8.375 1 94.5 87 ASP A N 1
ATOM 705 C CA . ASP A 1 87 ? 9.602 4.059 -8.836 1 94.5 87 ASP A CA 1
ATOM 706 C C . ASP A 1 87 ? 9.969 4.957 -7.656 1 94.5 87 ASP A C 1
ATOM 708 O O . ASP A 1 87 ? 10.992 5.645 -7.688 1 94.5 87 ASP A O 1
ATOM 712 N N . LEU A 1 88 ? 9.133 4.961 -6.691 1 93.88 88 LEU A N 1
ATOM 713 C CA . LEU A 1 88 ? 9.367 5.766 -5.496 1 93.88 88 LEU A CA 1
ATOM 714 C C . LEU A 1 88 ? 10.664 5.352 -4.812 1 93.88 88 LEU A C 1
ATOM 716 O O . LEU A 1 88 ? 11.469 6.203 -4.434 1 93.88 88 LEU A O 1
ATOM 720 N N . ILE A 1 89 ? 10.906 4.09 -4.656 1 94.06 89 ILE A N 1
ATOM 721 C CA . ILE A 1 89 ? 12.102 3.568 -3.998 1 94.06 89 ILE A CA 1
ATOM 722 C C . ILE A 1 89 ? 13.344 3.975 -4.785 1 94.06 89 ILE A C 1
ATOM 724 O O . ILE A 1 89 ? 14.359 4.359 -4.199 1 94.06 89 ILE A O 1
ATOM 728 N N . LEU A 1 90 ? 13.219 3.832 -6.094 1 92.12 90 LEU A N 1
ATOM 729 C CA . LEU A 1 90 ? 14.344 4.184 -6.953 1 92.12 90 LEU A CA 1
ATOM 730 C C . LEU A 1 90 ? 14.703 5.66 -6.805 1 92.12 90 LEU A C 1
ATOM 732 O O . LEU A 1 90 ? 15.883 6.02 -6.816 1 92.12 90 LEU A O 1
ATOM 736 N N . GLN A 1 91 ? 13.742 6.457 -6.645 1 90.5 91 GLN A N 1
ATOM 737 C CA . GLN A 1 91 ? 13.977 7.891 -6.508 1 90.5 91 GLN A CA 1
ATOM 738 C C . GLN A 1 91 ? 14.555 8.227 -5.137 1 90.5 91 GLN A C 1
ATOM 740 O O . GLN A 1 91 ? 15.383 9.133 -5.012 1 90.5 91 GLN A O 1
ATOM 745 N N . ILE A 1 92 ? 14.094 7.492 -4.121 1 86.12 92 ILE A N 1
ATOM 746 C CA . ILE A 1 92 ? 14.602 7.703 -2.768 1 86.12 92 ILE A CA 1
ATOM 747 C C . ILE A 1 92 ? 16.062 7.277 -2.688 1 86.12 92 ILE A C 1
ATOM 749 O O . ILE A 1 92 ? 16.875 7.941 -2.039 1 86.12 92 ILE A O 1
ATOM 753 N N . HIS A 1 93 ? 16.375 6.117 -3.191 1 82.5 93 HIS A N 1
ATOM 754 C CA . HIS A 1 93 ? 17.734 5.605 -3.197 1 82.5 93 HIS A CA 1
ATOM 755 C C . HIS A 1 93 ? 18.672 6.531 -3.969 1 82.5 93 HIS A C 1
ATOM 757 O O . HIS A 1 93 ? 19.844 6.664 -3.627 1 82.5 93 HIS A O 1
ATOM 763 N N . GLU A 1 94 ? 18.188 7.043 -5.098 1 74.31 94 GLU A N 1
ATOM 764 C CA . GLU A 1 94 ? 18.984 7.984 -5.863 1 74.31 94 GLU A CA 1
ATOM 765 C C . GLU A 1 94 ? 19.312 9.234 -5.047 1 74.31 94 GLU A C 1
ATOM 767 O O . GLU A 1 94 ? 20.406 9.789 -5.152 1 74.31 94 GLU A O 1
ATOM 772 N N . PHE A 1 95 ? 18.438 9.594 -4.293 1 67.44 95 PHE A N 1
ATOM 773 C CA . PHE A 1 95 ? 18.641 10.773 -3.463 1 67.44 95 PHE A CA 1
ATOM 774 C C . PHE A 1 95 ? 19.578 10.469 -2.305 1 67.44 95 PHE A C 1
ATOM 776 O O . PHE A 1 95 ? 20.359 11.32 -1.883 1 67.44 95 PHE A O 1
ATOM 783 N N . GLU A 1 96 ? 19.562 9.219 -1.751 1 64.38 96 GLU A N 1
ATOM 784 C CA . GLU A 1 96 ? 20.469 8.828 -0.667 1 64.38 96 GLU A CA 1
ATOM 785 C C . GLU A 1 96 ? 21.906 8.695 -1.163 1 64.38 96 GLU A C 1
ATOM 787 O O . GLU A 1 96 ? 22.844 8.836 -0.386 1 64.38 96 GLU A O 1
ATOM 792 N N . ARG A 1 97 ? 22.062 8.328 -2.404 1 57.94 97 ARG A N 1
ATOM 793 C CA . ARG A 1 97 ? 23.406 8.203 -2.955 1 57.94 97 ARG A CA 1
ATOM 794 C C . ARG A 1 97 ? 23.969 9.57 -3.324 1 57.94 97 ARG A C 1
ATOM 796 O O . ARG A 1 97 ? 25.188 9.703 -3.535 1 57.94 97 ARG A O 1
ATOM 803 N N . MET A 1 98 ? 23.203 10.609 -3.549 1 53.62 98 MET A N 1
ATOM 804 C CA . MET A 1 98 ? 23.75 11.938 -3.814 1 53.62 98 MET A CA 1
ATOM 805 C C . MET A 1 98 ? 24.078 12.656 -2.514 1 53.62 98 MET A C 1
ATOM 807 O O . MET A 1 98 ? 25.125 13.297 -2.4 1 53.62 98 MET A O 1
ATOM 811 N N . MET B 1 1 ? 19.016 -4.008 1.462 1 57.75 1 MET B N 1
ATOM 812 C CA . MET B 1 1 ? 17.641 -4.453 1.625 1 57.75 1 MET B CA 1
ATOM 813 C C . MET B 1 1 ? 17 -4.754 0.273 1 57.75 1 MET B C 1
ATOM 815 O O . MET B 1 1 ? 17.188 -4.004 -0.687 1 57.75 1 MET B O 1
ATOM 819 N N . GLN B 1 2 ? 16.438 -6.016 0.13 1 86.75 2 GLN B N 1
ATOM 820 C CA . GLN B 1 2 ? 15.852 -6.492 -1.115 1 86.75 2 GLN B CA 1
ATOM 821 C C . GLN B 1 2 ? 14.648 -5.645 -1.518 1 86.75 2 GLN B C 1
ATOM 823 O O . GLN B 1 2 ? 13.969 -5.07 -0.661 1 86.75 2 GLN B O 1
ATOM 828 N N . MET B 1 3 ? 14.492 -5.227 -2.697 1 91.56 3 MET B N 1
ATOM 829 C CA . MET B 1 3 ? 13.438 -4.402 -3.275 1 91.56 3 MET B CA 1
ATOM 830 C C . MET B 1 3 ? 12.086 -4.727 -2.646 1 91.56 3 MET B C 1
ATOM 832 O O . MET B 1 3 ? 11.344 -3.824 -2.25 1 91.56 3 MET B O 1
ATOM 836 N N . GLU B 1 4 ? 11.828 -5.977 -2.387 1 93.12 4 GLU B N 1
ATOM 837 C CA . GLU B 1 4 ? 10.531 -6.375 -1.84 1 93.12 4 GLU B CA 1
ATOM 838 C C . GLU B 1 4 ? 10.375 -5.914 -0.393 1 93.12 4 GLU B C 1
ATOM 840 O O . GLU B 1 4 ? 9.273 -5.586 0.045 1 93.12 4 GLU B O 1
ATOM 845 N N . GLU B 1 5 ? 11.461 -5.926 0.291 1 94.56 5 GLU B N 1
ATOM 846 C CA . GLU B 1 5 ? 11.438 -5.457 1.674 1 94.56 5 GLU B CA 1
ATOM 847 C C . GLU B 1 5 ? 11.156 -3.961 1.746 1 94.56 5 GLU B C 1
ATOM 849 O O . GLU B 1 5 ? 10.406 -3.506 2.615 1 94.56 5 GLU B O 1
ATOM 854 N N . ARG B 1 6 ? 11.711 -3.27 0.866 1 95.25 6 ARG B N 1
ATOM 855 C CA . ARG B 1 6 ? 11.508 -1.826 0.819 1 95.25 6 ARG B CA 1
ATOM 856 C C . ARG B 1 6 ? 10.078 -1.492 0.393 1 95.25 6 ARG B C 1
ATOM 858 O O . ARG B 1 6 ? 9.461 -0.57 0.934 1 95.25 6 ARG B O 1
ATOM 865 N N . LEU B 1 7 ? 9.633 -2.24 -0.54 1 96.88 7 LEU B N 1
ATOM 866 C CA . LEU B 1 7 ? 8.25 -2.062 -0.967 1 96.88 7 LEU B CA 1
ATOM 867 C C . LEU B 1 7 ? 7.285 -2.32 0.187 1 96.88 7 LEU B C 1
ATOM 869 O O . LEU B 1 7 ? 6.379 -1.522 0.433 1 96.88 7 LEU B O 1
ATOM 873 N N . ALA B 1 8 ? 7.531 -3.445 0.872 1 97.19 8 ALA B N 1
ATOM 874 C CA . ALA B 1 8 ? 6.684 -3.799 2.008 1 97.19 8 ALA B CA 1
ATOM 875 C C . ALA B 1 8 ? 6.695 -2.697 3.064 1 97.19 8 ALA B C 1
ATOM 877 O O . ALA B 1 8 ? 5.672 -2.424 3.695 1 97.19 8 ALA B O 1
ATOM 878 N N . LYS B 1 9 ? 7.812 -2.084 3.252 1 96.44 9 LYS B N 1
ATOM 879 C CA . LYS B 1 9 ? 7.938 -1.002 4.223 1 96.44 9 LYS B CA 1
ATOM 880 C C . LYS B 1 9 ? 7.055 0.184 3.842 1 96.44 9 LYS B C 1
ATOM 882 O O . LYS B 1 9 ? 6.406 0.785 4.703 1 96.44 9 LYS B O 1
ATOM 887 N N . ILE B 1 10 ? 7.051 0.528 2.629 1 97.19 10 ILE B N 1
ATOM 888 C CA . ILE B 1 10 ? 6.219 1.617 2.131 1 97.19 10 ILE B CA 1
ATOM 889 C C . ILE B 1 10 ? 4.746 1.283 2.354 1 97.19 10 ILE B C 1
ATOM 891 O O . ILE B 1 10 ? 3.984 2.111 2.861 1 97.19 10 ILE B O 1
ATOM 895 N N . PHE B 1 11 ? 4.375 0.065 2.02 1 98.38 11 PHE B N 1
ATOM 896 C CA . PHE B 1 11 ? 2.982 -0.344 2.172 1 98.38 11 PHE B CA 1
ATOM 897 C C . PHE B 1 11 ? 2.602 -0.429 3.645 1 98.38 11 PHE B C 1
ATOM 899 O O . PHE B 1 11 ? 1.471 -0.114 4.02 1 98.38 11 PHE B O 1
ATOM 906 N N . LYS B 1 12 ? 3.531 -0.849 4.434 1 98.19 12 LYS B N 1
ATOM 907 C CA . LYS B 1 12 ? 3.299 -0.879 5.871 1 98.19 12 LYS B CA 1
ATOM 908 C C . LYS B 1 12 ? 2.988 0.515 6.41 1 98.19 12 LYS B C 1
ATOM 910 O O . LYS B 1 12 ? 2.109 0.678 7.258 1 98.19 12 LYS B O 1
ATOM 915 N N . ALA B 1 13 ? 3.654 1.408 5.938 1 98.25 13 ALA B N 1
ATOM 916 C CA . ALA B 1 13 ? 3.463 2.785 6.387 1 98.25 13 ALA B CA 1
ATOM 917 C C . ALA B 1 13 ? 2.066 3.287 6.027 1 98.25 13 ALA B C 1
ATOM 919 O O . ALA B 1 13 ? 1.498 4.117 6.746 1 98.25 13 ALA B O 1
ATOM 920 N N . LEU B 1 14 ? 1.493 2.773 4.988 1 98.12 14 LEU B N 1
ATOM 921 C CA . LEU B 1 14 ? 0.183 3.217 4.527 1 98.12 14 LEU B CA 1
ATOM 922 C C . LEU B 1 14 ? -0.914 2.281 5.027 1 98.12 14 LEU B C 1
ATOM 924 O O . LEU B 1 14 ? -2.09 2.467 4.699 1 98.12 14 LEU B O 1
ATOM 928 N N . ALA B 1 15 ? -0.548 1.259 5.777 1 98.12 15 ALA B N 1
ATOM 929 C CA . ALA B 1 15 ? -1.472 0.215 6.215 1 98.12 15 ALA B CA 1
ATOM 930 C C . ALA B 1 15 ? -2.232 0.643 7.465 1 98.12 15 ALA B C 1
ATOM 932 O O . ALA B 1 15 ? -2.58 -0.193 8.305 1 98.12 15 ALA B O 1
ATOM 933 N N . HIS B 1 16 ? -2.402 1.86 7.68 1 96.81 16 HIS B N 1
ATOM 934 C CA . HIS B 1 16 ? -3.131 2.432 8.805 1 96.81 16 HIS B CA 1
ATOM 935 C C . HIS B 1 16 ? -4.086 3.527 8.344 1 96.81 16 HIS B C 1
ATOM 937 O O . HIS B 1 16 ? -3.676 4.465 7.664 1 96.81 16 HIS B O 1
ATOM 943 N N . PRO B 1 17 ? -5.336 3.41 8.789 1 95.94 17 PRO B N 1
ATOM 944 C CA . PRO B 1 17 ? -6.332 4.367 8.289 1 95.94 17 PRO B CA 1
ATOM 945 C C . PRO B 1 17 ? -5.953 5.816 8.586 1 95.94 17 PRO B C 1
ATOM 947 O O . PRO B 1 17 ? -6.176 6.699 7.754 1 95.94 17 PRO B O 1
ATOM 950 N N . ILE B 1 18 ? -5.387 6.078 9.656 1 94.75 18 ILE B N 1
ATOM 951 C CA . ILE B 1 18 ? -5.023 7.438 10.031 1 94.75 18 ILE B CA 1
ATOM 952 C C . ILE B 1 18 ? -3.92 7.953 9.109 1 94.75 18 ILE B C 1
ATOM 954 O O . ILE B 1 18 ? -3.941 9.117 8.703 1 94.75 18 ILE B O 1
ATOM 958 N N . ARG B 1 19 ? -2.98 7.156 8.836 1 97.25 19 ARG B N 1
ATOM 959 C CA . ARG B 1 19 ? -1.885 7.578 7.969 1 97.25 19 ARG B CA 1
ATOM 960 C C . ARG B 1 19 ? -2.369 7.789 6.535 1 97.25 19 ARG B C 1
ATOM 962 O O . ARG B 1 19 ? -1.885 8.68 5.836 1 97.25 19 ARG B O 1
ATOM 969 N N . VAL B 1 20 ? -3.295 6.977 6.141 1 96.94 20 VAL B N 1
ATOM 970 C CA . VAL B 1 20 ? -3.928 7.191 4.844 1 96.94 20 VAL B CA 1
ATOM 971 C C . VAL B 1 20 ? -4.629 8.547 4.832 1 96.94 20 VAL B C 1
ATOM 973 O O . VAL B 1 20 ? -4.496 9.312 3.877 1 96.94 20 VAL B O 1
ATOM 976 N N . LYS B 1 21 ? -5.316 8.852 5.875 1 95.44 21 LYS B N 1
ATOM 977 C CA . LYS B 1 21 ? -6.008 10.133 6.008 1 95.44 21 LYS B CA 1
ATOM 978 C C . LYS B 1 21 ? -5.02 11.297 5.957 1 95.44 21 LYS B C 1
ATOM 980 O O . LYS B 1 21 ? -5.277 12.305 5.297 1 95.44 21 LYS B O 1
ATOM 985 N N . ILE B 1 22 ? -3.971 11.148 6.641 1 96.62 22 ILE B N 1
ATOM 986 C CA . ILE B 1 22 ? -2.936 12.18 6.684 1 96.62 22 ILE B CA 1
ATOM 987 C C . ILE B 1 22 ? -2.387 12.414 5.281 1 96.62 22 ILE B C 1
ATOM 989 O O . ILE B 1 22 ? -2.271 13.562 4.836 1 96.62 22 ILE B O 1
ATOM 993 N N . VAL B 1 23 ? -2.08 11.367 4.586 1 97.5 23 VAL B N 1
ATOM 994 C CA . VAL B 1 23 ? -1.502 11.477 3.248 1 97.5 23 VAL B CA 1
ATOM 995 C C . VAL B 1 23 ? -2.518 12.094 2.293 1 97.5 23 VAL B C 1
ATOM 997 O O . VAL B 1 23 ? -2.156 12.898 1.431 1 97.5 23 VAL B O 1
ATOM 1000 N N . GLU B 1 24 ? -3.756 11.719 2.443 1 95.75 24 GLU B N 1
ATOM 1001 C CA . GLU B 1 24 ? -4.809 12.328 1.638 1 95.75 24 GLU B CA 1
ATOM 1002 C C . GLU B 1 24 ? -4.871 13.836 1.854 1 95.75 24 GLU B C 1
ATOM 1004 O O . GLU B 1 24 ? -4.965 14.602 0.893 1 95.75 24 GLU B O 1
ATOM 1009 N N . LYS B 1 25 ? -4.859 14.227 3.068 1 95.81 25 LYS B N 1
ATOM 1010 C CA . LYS B 1 25 ? -4.895 15.648 3.395 1 95.81 25 LYS B CA 1
ATOM 1011 C C . LYS B 1 25 ? -3.693 16.375 2.801 1 95.81 25 LYS B C 1
ATOM 1013 O O . LYS B 1 25 ? -3.838 17.469 2.23 1 95.81 25 LYS B O 1
ATOM 1018 N N . LEU B 1 26 ? -2.572 15.789 2.84 1 97.31 26 LEU B N 1
ATOM 1019 C CA . LEU B 1 26 ? -1.343 16.391 2.334 1 97.31 26 LEU B CA 1
ATOM 1020 C C . LEU B 1 26 ? -1.334 16.406 0.809 1 97.31 26 LEU B C 1
ATOM 1022 O O . LEU B 1 26 ? -0.578 17.172 0.197 1 97.31 26 LEU B O 1
ATOM 1026 N N . SER B 1 27 ? -2.082 15.5 0.25 1 95.94 27 SER B N 1
ATOM 1027 C CA . SER B 1 27 ? -2.188 15.492 -1.205 1 95.94 27 SER B CA 1
ATOM 1028 C C . SER B 1 27 ? -2.838 16.766 -1.72 1 95.94 27 SER B C 1
ATOM 1030 O O . SER B 1 27 ? -2.686 17.125 -2.893 1 95.94 27 SER B O 1
ATOM 1032 N N . GLU B 1 28 ? -3.543 17.453 -0.926 1 95.12 28 GLU B N 1
ATOM 1033 C CA . GLU B 1 28 ? -4.18 18.719 -1.274 1 95.12 28 GLU B CA 1
ATOM 1034 C C . GLU B 1 28 ? -3.18 19.875 -1.227 1 95.12 28 GLU B C 1
ATOM 1036 O O . GLU B 1 28 ? -3.453 20.953 -1.74 1 95.12 28 GLU B O 1
ATOM 1041 N N . GLY B 1 29 ? -2.076 19.625 -0.553 1 96.25 29 GLY B N 1
ATOM 1042 C CA . GLY B 1 29 ? -1.042 20.641 -0.389 1 96.25 29 GLY B CA 1
ATOM 1043 C C . GLY B 1 29 ? -0.3 20.516 0.929 1 96.25 29 GLY B C 1
ATOM 1044 O O . GLY B 1 29 ? -0.706 19.766 1.812 1 96.25 29 GLY B O 1
ATOM 1045 N N . GLU B 1 30 ? 0.772 21.266 1.011 1 97.5 30 GLU B N 1
ATOM 1046 C CA . GLU B 1 30 ? 1.581 21.312 2.225 1 97.5 30 GLU B CA 1
ATOM 1047 C C . GLU B 1 30 ? 0.762 21.812 3.414 1 97.5 30 GLU B C 1
ATOM 1049 O O . GLU B 1 30 ? -0.051 22.719 3.279 1 97.5 30 GLU B O 1
ATOM 1054 N N . LYS B 1 31 ? 0.984 21.219 4.598 1 97.12 31 LYS B N 1
ATOM 1055 C CA . LYS B 1 31 ? 0.264 21.609 5.809 1 97.12 31 LYS B CA 1
ATOM 1056 C C . LYS B 1 31 ? 1.199 21.641 7.012 1 97.12 31 LYS B C 1
ATOM 1058 O O . LYS B 1 31 ? 2.127 20.844 7.117 1 97.12 31 LYS B O 1
ATOM 1063 N N . CYS B 1 32 ? 0.952 22.531 7.898 1 96 32 CYS B N 1
ATOM 1064 C CA . CYS B 1 32 ? 1.694 22.578 9.148 1 96 32 CYS B CA 1
ATOM 1065 C C . CYS B 1 32 ? 1.194 21.5 10.117 1 96 32 CYS B C 1
ATOM 1067 O O . CYS B 1 32 ? 0.061 21.031 9.992 1 96 32 CYS B O 1
ATOM 1069 N N . VAL B 1 33 ? 2.049 21.156 11.031 1 94.75 33 VAL B N 1
ATOM 1070 C CA . VAL B 1 33 ? 1.677 20.188 12.055 1 94.75 33 VAL B CA 1
ATOM 1071 C C . VAL B 1 33 ? 0.396 20.641 12.75 1 94.75 33 VAL B C 1
ATOM 1073 O O . VAL B 1 33 ? -0.467 19.812 13.062 1 94.75 33 VAL B O 1
ATOM 1076 N N . CYS B 1 34 ? 0.229 21.906 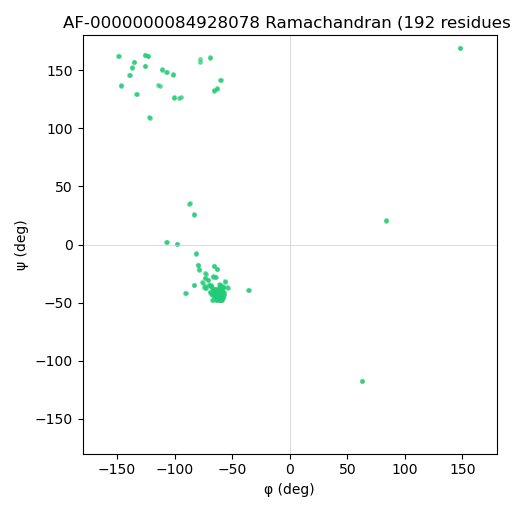12.969 1 92.19 34 CYS B N 1
ATOM 1077 C CA . CYS B 1 34 ? -0.933 22.453 13.664 1 92.19 34 CYS B CA 1
ATOM 1078 C C . CYS B 1 34 ? -2.211 22.188 12.875 1 92.19 34 CYS B C 1
ATOM 1080 O O . CYS B 1 34 ? -3.252 21.875 13.461 1 92.19 34 CYS B O 1
ATOM 1082 N N . GLU B 1 35 ? -2.158 22.328 11.539 1 93.94 35 GLU B N 1
ATOM 1083 C CA . GLU B 1 35 ? -3.301 22.031 10.68 1 93.94 35 GLU B CA 1
ATOM 1084 C C . GLU B 1 35 ? -3.641 20.547 10.703 1 93.94 35 GLU B C 1
ATOM 1086 O O . GLU B 1 35 ? -4.816 20.172 10.695 1 93.94 35 GLU B O 1
ATOM 1091 N N . LEU B 1 36 ? -2.631 19.719 10.695 1 95.12 36 LEU B N 1
ATOM 1092 C CA . LEU B 1 36 ? -2.84 18.281 10.727 1 95.12 36 LEU B CA 1
ATOM 1093 C C . LEU B 1 36 ? -3.439 17.844 12.055 1 95.12 36 LEU B C 1
ATOM 1095 O O . LEU B 1 36 ? -4.266 16.922 12.094 1 95.12 36 LEU B O 1
ATOM 1099 N N . LEU B 1 37 ? -2.982 18.484 13.125 1 92.25 37 LEU B N 1
ATOM 1100 C CA . LEU B 1 37 ? -3.5 18.172 14.453 1 92.25 37 LEU B CA 1
ATOM 1101 C C . LEU B 1 37 ? -4.996 18.453 14.531 1 92.25 37 LEU B C 1
ATOM 1103 O O . LEU B 1 37 ? -5.742 17.703 15.156 1 92.25 37 LEU B O 1
ATOM 1107 N N . GLU B 1 38 ? -5.469 19.484 13.82 1 90 38 GLU B N 1
ATOM 1108 C CA . GLU B 1 38 ? -6.879 19.859 13.797 1 90 38 GLU B CA 1
ATOM 1109 C C . GLU B 1 38 ? -7.703 18.875 12.977 1 90 38 GLU B C 1
ATOM 1111 O O . GLU B 1 38 ? -8.891 18.688 13.242 1 90 38 GLU B O 1
ATOM 1116 N N . PHE B 1 39 ? -7 18.328 12.055 1 87.06 39 PHE B N 1
ATOM 1117 C CA . PHE B 1 39 ? -7.68 17.469 11.094 1 87.06 39 PHE B CA 1
ATOM 1118 C C . PHE B 1 39 ? -7.844 16.062 11.648 1 87.06 39 PHE B C 1
ATOM 1120 O O . PHE B 1 39 ? -8.852 15.398 11.406 1 87.06 39 PHE B O 1
ATOM 1127 N N . VAL B 1 40 ? -6.891 15.68 12.375 1 81.19 40 VAL B N 1
ATOM 1128 C CA . VAL B 1 40 ? -6.926 14.305 12.844 1 81.19 40 VAL B CA 1
ATOM 1129 C C . VAL B 1 40 ? -7.41 14.258 14.297 1 81.19 40 VAL B C 1
ATOM 1131 O O . VAL B 1 40 ? -7.273 15.242 15.031 1 81.19 40 VAL B O 1
ATOM 1134 N N . GLU B 1 41 ? -8.078 13.281 14.688 1 81.25 41 GLU B N 1
ATOM 1135 C CA . GLU B 1 41 ? -8.672 13.156 16.016 1 81.25 41 GLU B CA 1
ATOM 1136 C C . GLU B 1 41 ? -7.688 12.539 17 1 81.25 41 GLU B C 1
ATOM 1138 O O . GLU B 1 41 ? -8.094 11.875 17.953 1 81.25 41 GLU B O 1
ATOM 1143 N N . TYR B 1 42 ? -6.496 12.82 16.875 1 82.06 42 TYR B N 1
ATOM 1144 C CA . TYR B 1 42 ? -5.492 12.164 17.703 1 82.06 42 TYR B CA 1
ATOM 1145 C C . TYR B 1 42 ? -4.676 13.188 18.484 1 82.06 42 TYR B C 1
ATOM 1147 O O . TYR B 1 42 ? -4.695 14.375 18.172 1 82.06 42 TYR B O 1
ATOM 1155 N N . SER B 1 43 ? -4.02 12.727 19.5 1 90.06 43 SER B N 1
ATOM 1156 C CA . SER B 1 43 ? -3.107 13.547 20.281 1 90.06 43 SER B CA 1
ATOM 1157 C C . SER B 1 43 ? -1.855 13.898 19.484 1 90.06 43 SER B C 1
ATOM 1159 O O . SER B 1 43 ? -1.553 13.258 18.484 1 90.06 43 SER B O 1
ATOM 1161 N N . GLN B 1 44 ? -1.207 14.906 19.938 1 92.25 44 GLN B N 1
ATOM 1162 C CA . GLN B 1 44 ? 0.023 15.359 19.297 1 92.25 44 GLN B CA 1
ATOM 1163 C C . GLN B 1 44 ? 1.083 14.258 19.297 1 92.25 44 GLN B C 1
ATOM 1165 O O . GLN B 1 44 ? 1.746 14.016 18.297 1 92.25 44 GLN B O 1
ATOM 1170 N N . PRO B 1 45 ? 1.295 13.609 20.406 1 93.94 45 PRO B N 1
ATOM 1171 C CA . PRO B 1 45 ? 2.285 12.531 20.375 1 93.94 45 PRO B CA 1
ATOM 1172 C C . PRO B 1 45 ? 1.947 11.461 19.328 1 93.94 45 PRO B C 1
ATOM 1174 O O . PRO B 1 45 ? 2.84 10.953 18.656 1 93.94 45 PRO B O 1
ATOM 1177 N N . ASN B 1 46 ? 0.696 11.094 19.203 1 94.38 46 ASN B N 1
ATOM 1178 C CA . ASN B 1 46 ? 0.254 10.094 18.234 1 94.38 46 ASN B CA 1
ATOM 1179 C C . ASN B 1 46 ? 0.488 10.562 16.797 1 94.38 46 ASN B C 1
ATOM 1181 O O . ASN B 1 46 ? 0.996 9.805 15.977 1 94.38 46 ASN B O 1
ATOM 1185 N N . LEU B 1 47 ? 0.077 11.75 16.609 1 95.88 47 LEU B N 1
ATOM 1186 C CA . LEU B 1 47 ? 0.304 12.336 15.297 1 95.88 47 LEU B CA 1
ATOM 1187 C C . LEU B 1 47 ? 1.789 12.328 14.945 1 95.88 47 LEU B C 1
ATOM 1189 O O . LEU B 1 47 ? 2.166 11.984 13.82 1 95.88 47 LEU B O 1
ATOM 1193 N N . SER B 1 48 ? 2.623 12.68 15.906 1 95.88 48 SER B N 1
ATOM 1194 C CA . SER B 1 48 ? 4.066 12.727 15.688 1 95.88 48 SER B CA 1
ATOM 1195 C C . SER B 1 48 ? 4.609 11.359 15.297 1 95.88 48 SER B C 1
ATOM 1197 O O . SER B 1 48 ? 5.449 11.258 14.398 1 95.88 48 SER B O 1
ATOM 1199 N N . GLN B 1 49 ? 4.137 10.359 15.945 1 97 49 GLN B N 1
ATOM 1200 C CA . GLN B 1 49 ? 4.57 9 15.648 1 97 49 GLN B CA 1
ATOM 1201 C C . GLN B 1 49 ? 4.195 8.602 14.219 1 97 49 GLN B C 1
ATOM 1203 O O . GLN B 1 49 ? 5.012 8.039 13.492 1 97 49 GLN B O 1
ATOM 1208 N N . HIS B 1 50 ? 2.986 8.883 13.812 1 97.56 50 HIS B N 1
ATOM 1209 C CA . HIS B 1 50 ? 2.531 8.562 12.461 1 97.56 50 HIS B CA 1
ATOM 1210 C C . HIS B 1 50 ? 3.326 9.336 11.414 1 97.56 50 HIS B C 1
ATOM 1212 O O . HIS B 1 50 ? 3.699 8.781 10.375 1 97.56 50 HIS B O 1
ATOM 1218 N N . LEU B 1 51 ? 3.566 10.578 11.703 1 97.69 51 LEU B N 1
ATOM 1219 C CA . LEU B 1 51 ? 4.348 11.398 10.789 1 97.69 51 LEU B CA 1
ATOM 1220 C C . LEU B 1 51 ? 5.77 10.867 10.656 1 97.69 51 LEU B C 1
ATOM 1222 O O . LEU B 1 51 ? 6.336 10.875 9.555 1 97.69 51 LEU B O 1
ATOM 1226 N N . LYS B 1 52 ? 6.297 10.414 11.75 1 97.94 52 LYS B N 1
ATOM 1227 C CA . LYS B 1 52 ? 7.633 9.828 11.727 1 97.94 52 LYS B CA 1
ATOM 1228 C C . LYS B 1 52 ? 7.668 8.578 10.844 1 97.94 52 LYS B C 1
ATOM 1230 O O . LYS B 1 52 ? 8.57 8.422 10.023 1 97.94 52 LYS B O 1
ATOM 1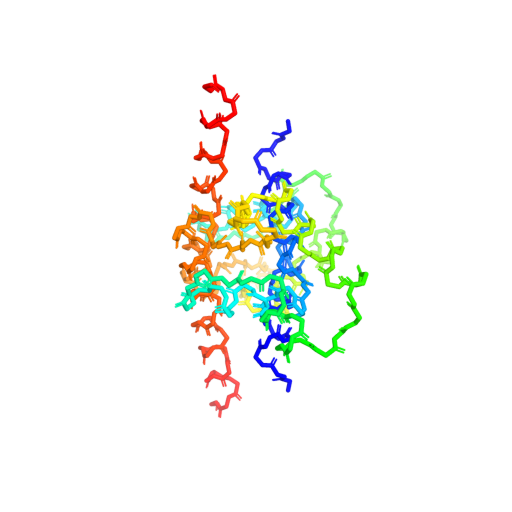235 N N . ILE B 1 53 ? 6.75 7.727 11.008 1 98 53 ILE B N 1
ATOM 1236 C CA . ILE B 1 53 ? 6.66 6.492 10.234 1 98 53 ILE B CA 1
ATOM 1237 C C . ILE B 1 53 ? 6.559 6.824 8.742 1 98 53 ILE B C 1
ATOM 1239 O O . ILE B 1 53 ? 7.27 6.246 7.922 1 98 53 ILE B O 1
ATOM 1243 N N . LEU B 1 54 ? 5.711 7.77 8.383 1 98.12 54 LEU B N 1
ATOM 1244 C CA . LEU B 1 54 ? 5.508 8.172 6.996 1 98.12 54 LEU B CA 1
ATOM 1245 C C . LEU B 1 54 ? 6.77 8.797 6.418 1 98.12 54 LEU B C 1
ATOM 1247 O O . LEU B 1 54 ? 7.133 8.531 5.27 1 98.12 54 LEU B O 1
ATOM 1251 N N . LYS B 1 55 ? 7.414 9.594 7.234 1 97.25 55 LYS B N 1
ATOM 1252 C CA . LYS B 1 55 ? 8.641 10.258 6.809 1 97.25 55 LYS B CA 1
ATOM 1253 C C . LYS B 1 55 ? 9.758 9.242 6.57 1 97.25 55 LYS B C 1
ATOM 1255 O O . LYS B 1 55 ? 10.445 9.297 5.547 1 97.25 55 LYS B O 1
ATOM 1260 N N . GLU B 1 56 ? 9.93 8.289 7.457 1 95.88 56 GLU B N 1
ATOM 1261 C CA . GLU B 1 56 ? 10.984 7.281 7.367 1 95.88 56 GLU B CA 1
ATOM 1262 C C . GLU B 1 56 ? 10.758 6.355 6.176 1 95.88 56 GLU B C 1
ATOM 1264 O O . GLU B 1 56 ? 11.719 5.836 5.598 1 95.88 56 GLU B O 1
ATOM 1269 N N . ALA B 1 57 ? 9.516 6.219 5.82 1 96.25 57 ALA B N 1
ATOM 1270 C CA . ALA B 1 57 ? 9.18 5.375 4.676 1 96.25 57 ALA B CA 1
ATOM 1271 C C . ALA B 1 57 ? 9.391 6.125 3.363 1 96.25 57 ALA B C 1
ATOM 1273 O O . ALA B 1 57 ? 9.234 5.555 2.281 1 96.25 57 ALA B O 1
ATOM 1274 N N . GLY B 1 58 ? 9.672 7.426 3.449 1 95.38 58 GLY B N 1
ATOM 1275 C CA . GLY B 1 58 ? 9.914 8.227 2.258 1 95.38 58 GLY B CA 1
ATOM 1276 C C . GLY B 1 58 ? 8.641 8.734 1.61 1 95.38 58 GLY B C 1
ATOM 1277 O O . GLY B 1 58 ? 8.633 9.094 0.431 1 95.38 58 GLY B O 1
ATOM 1278 N N . ILE B 1 59 ? 7.574 8.805 2.271 1 97.44 59 ILE B N 1
ATOM 1279 C CA . ILE B 1 59 ? 6.266 9.164 1.741 1 97.44 59 ILE B CA 1
ATOM 1280 C C . ILE B 1 59 ? 6.066 10.68 1.854 1 97.44 59 ILE B C 1
ATOM 1282 O O . ILE B 1 59 ? 5.57 11.312 0.923 1 97.44 59 ILE B O 1
ATOM 1286 N N . ILE B 1 60 ? 6.48 11.219 3 1 98.06 60 ILE B N 1
ATOM 1287 C CA . ILE B 1 60 ? 6.355 12.656 3.207 1 98.06 60 ILE B CA 1
ATOM 1288 C C . ILE B 1 60 ? 7.715 13.242 3.592 1 98.06 60 ILE B C 1
ATOM 1290 O O . ILE B 1 60 ? 8.648 12.5 3.906 1 98.06 60 ILE B O 1
ATOM 1294 N N . GLU B 1 61 ? 7.816 14.484 3.477 1 97.19 61 GLU B N 1
ATOM 1295 C CA . GLU B 1 61 ? 8.969 15.242 3.949 1 97.19 61 GLU B CA 1
ATOM 1296 C C . GLU B 1 61 ? 8.531 16.5 4.684 1 97.19 61 GLU B C 1
ATOM 1298 O O . GLU B 1 61 ? 7.367 16.906 4.602 1 97.19 61 GLU B O 1
ATOM 1303 N N . HIS B 1 62 ? 9.359 16.984 5.492 1 96.94 62 HIS B N 1
ATOM 1304 C CA . HIS B 1 62 ? 8.992 18.172 6.234 1 96.94 62 HIS B CA 1
ATOM 1305 C C . HIS B 1 62 ? 10.023 19.281 6.047 1 96.94 62 HIS B C 1
ATOM 1307 O O . HIS B 1 62 ? 11.156 19.016 5.633 1 96.94 62 HIS B O 1
ATOM 1313 N N . ARG B 1 63 ? 9.586 20.484 6.195 1 95.69 63 ARG B N 1
ATOM 1314 C CA . ARG B 1 63 ? 10.445 21.656 6.227 1 95.69 63 ARG B CA 1
ATOM 1315 C C . ARG B 1 63 ? 10.023 22.625 7.332 1 95.69 63 ARG B C 1
ATOM 1317 O O . ARG B 1 63 ? 8.859 22.625 7.738 1 95.69 63 ARG B O 1
ATOM 1324 N N . LYS B 1 64 ? 11.008 23.344 7.77 1 95.38 64 LYS B N 1
ATOM 1325 C CA . LYS B 1 64 ? 10.742 24.328 8.812 1 95.38 64 LYS B CA 1
ATOM 1326 C C . LYS B 1 64 ? 10.516 25.719 8.211 1 95.38 64 LYS B C 1
ATOM 1328 O O . LYS B 1 64 ? 11.312 26.188 7.395 1 95.38 64 LYS B O 1
ATOM 1333 N N . ILE B 1 65 ? 9.469 26.312 8.523 1 93.75 65 ILE B N 1
ATOM 1334 C CA . ILE B 1 65 ? 9.164 27.688 8.164 1 93.75 65 ILE B CA 1
ATOM 1335 C C . ILE B 1 65 ? 8.922 28.516 9.43 1 93.75 65 ILE B C 1
ATOM 1337 O O . ILE B 1 65 ? 7.887 28.359 10.078 1 93.75 65 ILE B O 1
ATOM 1341 N N . GLY B 1 66 ? 9.906 29.406 9.703 1 93.62 66 GLY B N 1
ATOM 1342 C CA . GLY B 1 66 ? 9.836 30.062 10.992 1 93.62 66 GLY B CA 1
ATOM 1343 C C . GLY B 1 66 ? 9.961 29.109 12.164 1 93.62 66 GLY B C 1
ATOM 1344 O O . GLY B 1 66 ? 10.961 28.391 12.281 1 93.62 66 GLY B O 1
ATOM 1345 N N . GLN B 1 67 ? 8.961 29.016 12.961 1 93.81 67 GLN B N 1
ATOM 1346 C CA . GLN B 1 67 ? 8.977 28.141 14.125 1 93.81 67 GLN B CA 1
ATOM 1347 C C . GLN B 1 67 ? 8.086 26.922 13.906 1 93.81 67 GLN B C 1
ATOM 1349 O O . GLN B 1 67 ? 7.941 26.078 14.797 1 93.81 67 GLN B O 1
ATOM 1354 N N . ASN B 1 68 ? 7.539 26.891 12.727 1 95 68 ASN B N 1
ATOM 1355 C CA . ASN B 1 68 ? 6.574 25.828 12.453 1 95 68 ASN B CA 1
ATOM 1356 C C . ASN B 1 68 ? 7.152 24.766 11.516 1 95 68 ASN B C 1
ATOM 1358 O O . ASN B 1 68 ? 7.957 25.094 10.641 1 95 68 ASN B O 1
ATOM 1362 N N . ILE B 1 69 ? 6.684 23.531 11.734 1 96.56 69 ILE B N 1
ATOM 1363 C CA . ILE B 1 69 ? 7.07 22.438 10.852 1 96.56 69 ILE B CA 1
ATOM 1364 C C . ILE B 1 69 ? 5.945 22.156 9.859 1 96.56 69 ILE B C 1
ATOM 1366 O O . ILE B 1 69 ? 4.789 21.984 10.25 1 96.56 69 ILE B O 1
ATOM 1370 N N . HIS B 1 70 ? 6.336 22.156 8.57 1 98.12 70 HIS B N 1
ATOM 1371 C CA . HIS B 1 70 ? 5.371 21.891 7.508 1 98.12 70 HIS B CA 1
ATOM 1372 C C . HIS B 1 70 ? 5.695 20.578 6.793 1 98.12 70 HIS B C 1
ATOM 1374 O O . HIS B 1 70 ? 6.859 20.281 6.52 1 98.12 70 HIS B O 1
ATOM 1380 N N . TYR B 1 71 ? 4.617 19.828 6.551 1 98.06 71 TYR B N 1
ATOM 1381 C CA . TYR B 1 71 ? 4.773 18.562 5.855 1 98.06 71 TYR B CA 1
ATOM 1382 C C . TYR B 1 71 ? 4.164 18.625 4.461 1 98.06 71 TYR B C 1
ATOM 1384 O O . TYR B 1 71 ? 3.191 19.344 4.234 1 98.06 71 TYR B O 1
ATOM 1392 N N . ARG B 1 72 ? 4.719 17.859 3.539 1 97.94 72 ARG B N 1
ATOM 1393 C CA . ARG B 1 72 ? 4.195 17.688 2.188 1 97.94 72 ARG B CA 1
ATOM 1394 C C . ARG B 1 72 ? 4.488 16.297 1.651 1 97.94 72 ARG B C 1
ATOM 1396 O O . ARG B 1 72 ? 5.348 15.594 2.184 1 97.94 72 ARG B O 1
ATOM 1403 N N . ILE B 1 73 ? 3.762 15.961 0.641 1 97.56 73 ILE B N 1
ATOM 1404 C CA . ILE B 1 73 ? 4.055 14.711 -0.05 1 97.56 73 ILE B CA 1
ATOM 1405 C C . ILE B 1 73 ? 5.422 14.805 -0.725 1 97.56 73 ILE B C 1
ATOM 1407 O O . ILE B 1 73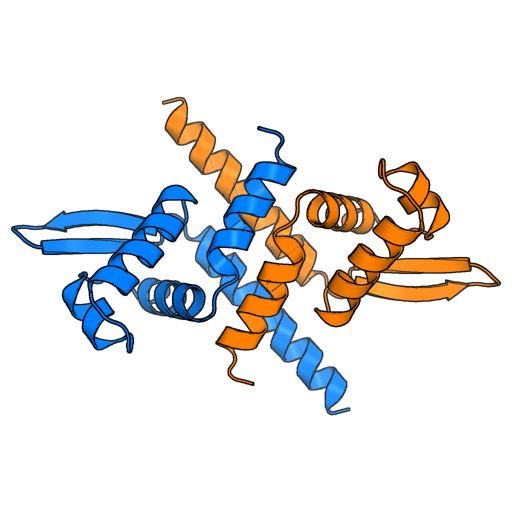 ? 5.738 15.805 -1.367 1 97.56 73 ILE B O 1
ATOM 1411 N N . LYS B 1 74 ? 6.195 13.789 -0.524 1 94.94 74 LYS B N 1
ATOM 1412 C CA . LYS B 1 74 ? 7.574 13.82 -1.009 1 94.94 74 LYS B CA 1
ATOM 1413 C C . LYS B 1 74 ? 7.625 13.664 -2.525 1 94.94 74 LYS B C 1
ATOM 1415 O O . LYS B 1 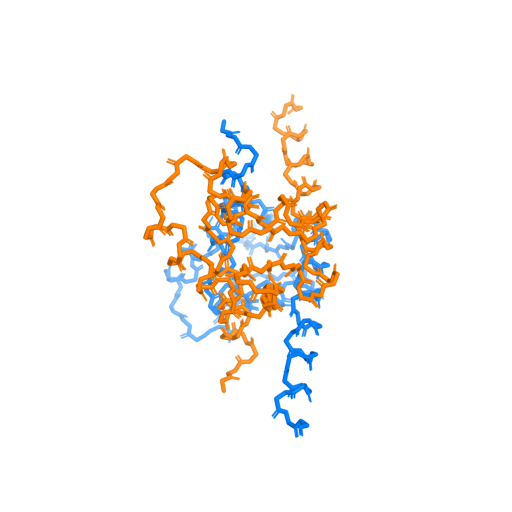74 ? 8.492 14.234 -3.188 1 94.94 74 LYS B O 1
ATOM 1420 N N . ASN B 1 75 ? 6.789 12.867 -3.062 1 93.69 75 ASN B N 1
ATOM 1421 C CA . ASN B 1 75 ? 6.762 12.516 -4.477 1 93.69 75 ASN B CA 1
ATOM 1422 C C . ASN B 1 75 ? 5.336 12.273 -4.965 1 93.69 75 ASN B C 1
ATOM 1424 O O . ASN B 1 75 ? 4.574 11.539 -4.332 1 93.69 75 ASN B O 1
ATOM 1428 N N . ASP B 1 76 ? 5.02 12.773 -6.121 1 93.94 76 ASP B N 1
ATOM 1429 C CA . ASP B 1 76 ? 3.66 12.68 -6.645 1 93.94 76 ASP B CA 1
ATOM 1430 C C . ASP B 1 76 ? 3.283 11.227 -6.938 1 93.94 76 ASP B C 1
ATOM 1432 O O . ASP B 1 76 ? 2.105 10.914 -7.117 1 93.94 76 ASP B O 1
ATOM 1436 N N . ILE B 1 77 ? 4.27 10.445 -7.039 1 95.44 77 ILE B N 1
ATOM 1437 C CA . ILE B 1 77 ? 4.02 9.023 -7.234 1 95.44 77 ILE B CA 1
ATOM 1438 C C . ILE B 1 77 ? 3.141 8.492 -6.102 1 95.44 77 ILE B C 1
ATOM 1440 O O . ILE B 1 77 ? 2.287 7.633 -6.324 1 95.44 77 ILE B O 1
ATOM 1444 N N . ILE B 1 78 ? 3.281 9.062 -4.945 1 96.25 78 ILE B N 1
ATOM 1445 C CA . ILE B 1 78 ? 2.506 8.648 -3.779 1 96.25 78 ILE B CA 1
ATOM 1446 C C . ILE B 1 78 ? 1.025 8.938 -4.016 1 96.25 78 ILE B C 1
ATOM 1448 O O . ILE B 1 78 ? 0.166 8.117 -3.678 1 96.25 78 ILE B O 1
ATOM 1452 N N . LYS B 1 79 ? 0.747 10.078 -4.582 1 95.88 79 LYS B N 1
ATOM 1453 C CA . LYS B 1 79 ? -0.63 10.43 -4.918 1 95.88 79 LYS B CA 1
ATOM 1454 C C . LYS B 1 79 ? -1.232 9.414 -5.887 1 95.88 79 LYS B C 1
ATOM 1456 O O . LYS B 1 79 ? -2.381 9 -5.723 1 95.88 79 LYS B O 1
ATOM 1461 N N . ASN B 1 80 ? -0.394 9.039 -6.805 1 94.94 80 ASN B N 1
ATOM 1462 C CA . ASN B 1 80 ? -0.852 8.062 -7.793 1 94.94 80 ASN B CA 1
ATOM 1463 C C . ASN B 1 80 ? -1.163 6.715 -7.156 1 94.94 80 ASN B C 1
ATOM 1465 O O . ASN B 1 80 ? -2.125 6.051 -7.539 1 94.94 80 ASN B O 1
ATOM 1469 N N . ILE B 1 81 ? -0.357 6.348 -6.223 1 96.44 81 ILE B N 1
ATOM 1470 C CA . ILE B 1 81 ? -0.56 5.094 -5.512 1 96.44 81 ILE B CA 1
ATOM 1471 C C . ILE B 1 81 ? -1.883 5.141 -4.75 1 96.44 81 ILE B C 1
ATOM 1473 O O . ILE B 1 81 ? -2.695 4.215 -4.844 1 96.44 81 ILE B O 1
ATOM 1477 N N . LEU B 1 82 ? -2.15 6.215 -4.055 1 96.19 82 LEU B N 1
ATOM 1478 C CA . LEU B 1 82 ? -3.375 6.375 -3.279 1 96.19 82 LEU B CA 1
ATOM 1479 C C . LEU B 1 82 ? -4.598 6.395 -4.188 1 96.19 82 LEU B C 1
ATOM 1481 O O . LEU B 1 82 ? -5.598 5.727 -3.908 1 96.19 82 LEU B O 1
ATOM 1485 N N . PHE B 1 83 ? -4.484 7.129 -5.262 1 94.88 83 PHE B N 1
ATOM 1486 C CA . PHE B 1 83 ? -5.594 7.219 -6.203 1 94.88 83 PHE B CA 1
ATOM 1487 C C . PHE B 1 83 ? -5.859 5.867 -6.855 1 94.88 83 PHE B C 1
ATOM 1489 O O . PHE B 1 83 ? -7.016 5.488 -7.062 1 94.88 83 PHE B O 1
ATOM 1496 N N . GLY B 1 84 ? -4.805 5.207 -7.199 1 94.75 84 GLY B N 1
ATOM 1497 C CA . GLY B 1 84 ? -4.973 3.861 -7.727 1 94.75 84 GLY B CA 1
ATOM 1498 C C . GLY B 1 84 ? -5.695 2.93 -6.773 1 94.75 84 GLY B C 1
ATOM 1499 O O . GLY B 1 84 ? -6.594 2.191 -7.18 1 94.75 84 GLY B O 1
ATOM 1500 N N . ALA B 1 85 ? -5.285 2.979 -5.555 1 96.06 85 ALA B N 1
ATOM 1501 C CA . ALA B 1 85 ? -5.922 2.135 -4.543 1 96.06 85 ALA B CA 1
ATOM 1502 C C . ALA B 1 85 ? -7.398 2.492 -4.383 1 96.06 85 ALA B C 1
ATOM 1504 O O . ALA B 1 85 ? -8.242 1.607 -4.238 1 96.06 85 ALA B O 1
ATOM 1505 N N . LYS B 1 86 ? -7.723 3.771 -4.414 1 95.5 86 LYS B N 1
ATOM 1506 C CA . LYS B 1 86 ? -9.117 4.215 -4.34 1 95.5 86 LYS B CA 1
ATOM 1507 C C . LYS B 1 86 ? -9.93 3.672 -5.512 1 95.5 86 LYS B C 1
ATOM 1509 O O . LYS B 1 86 ? -11.055 3.207 -5.328 1 95.5 86 LYS B O 1
ATOM 1514 N N . ASP B 1 87 ? -9.312 3.771 -6.68 1 94.5 87 ASP B N 1
ATOM 1515 C CA . ASP B 1 87 ? -9.977 3.248 -7.871 1 94.5 87 ASP B CA 1
ATOM 1516 C C . ASP B 1 87 ? -10.25 1.752 -7.734 1 94.5 87 ASP B C 1
ATOM 1518 O O . ASP B 1 87 ? -11.305 1.269 -8.156 1 94.5 87 ASP B O 1
ATOM 1522 N N . LEU B 1 88 ? -9.312 1.067 -7.203 1 93.88 88 LEU B N 1
ATOM 1523 C CA . LEU B 1 88 ? -9.453 -0.37 -7 1 93.88 88 LEU B CA 1
ATOM 1524 C C . LEU B 1 88 ? -10.648 -0.676 -6.094 1 93.88 88 LEU B C 1
ATOM 1526 O O . LEU B 1 88 ? -11.445 -1.561 -6.395 1 93.88 88 LEU B O 1
ATOM 1530 N N . ILE B 1 89 ? -10.797 0.036 -5.023 1 94 89 ILE B N 1
ATOM 1531 C CA . ILE B 1 89 ? -11.883 -0.17 -4.066 1 94 89 ILE B CA 1
ATOM 1532 C C . ILE B 1 89 ? -13.227 0.086 -4.746 1 94 89 ILE B C 1
ATOM 1534 O O . ILE B 1 89 ? -14.188 -0.661 -4.539 1 94 89 ILE B O 1
ATOM 1538 N N . LEU B 1 90 ? -13.242 1.167 -5.508 1 92.12 90 LEU B N 1
ATOM 1539 C CA . LEU B 1 90 ? -14.477 1.521 -6.207 1 92.12 90 LEU B CA 1
ATOM 1540 C C . LEU B 1 90 ? -14.891 0.417 -7.172 1 92.12 90 LEU B C 1
ATOM 1542 O O . LEU B 1 90 ? -16.078 0.124 -7.316 1 92.12 90 LEU B O 1
ATOM 1546 N N . GLN B 1 91 ? -13.961 -0.187 -7.77 1 90.5 91 GLN B N 1
ATOM 1547 C CA . GLN B 1 91 ? -14.25 -1.251 -8.727 1 90.5 91 GLN B CA 1
ATOM 1548 C C . GLN B 1 91 ? -14.688 -2.527 -8.008 1 90.5 91 GLN B C 1
ATOM 1550 O O . GLN B 1 91 ? -15.539 -3.264 -8.508 1 90.5 91 GLN B O 1
ATOM 1555 N N . ILE B 1 92 ? -14.07 -2.785 -6.852 1 85.94 92 ILE B N 1
ATOM 1556 C CA . ILE B 1 92 ? -14.43 -3.963 -6.066 1 85.94 92 ILE B CA 1
ATOM 1557 C C . ILE B 1 92 ? -15.852 -3.814 -5.527 1 85.94 92 ILE B C 1
ATOM 1559 O O . ILE B 1 92 ? -16.609 -4.781 -5.508 1 85.94 92 ILE B O 1
ATOM 1563 N N . HIS B 1 93 ? -16.141 -2.678 -4.953 1 82.5 93 HIS B N 1
ATOM 1564 C CA . HIS B 1 93 ? -17.469 -2.406 -4.414 1 82.5 93 HIS B CA 1
ATOM 1565 C C . HIS B 1 93 ? -18.531 -2.482 -5.504 1 82.5 93 HIS B C 1
ATOM 1567 O O . HIS B 1 93 ? -19.672 -2.887 -5.246 1 82.5 93 HIS B O 1
ATOM 1573 N N . GLU B 1 94 ? -18.219 -1.938 -6.676 1 74.19 94 GLU B N 1
ATOM 1574 C CA . GLU B 1 94 ? -19.156 -2.021 -7.793 1 74.19 94 GLU B CA 1
ATOM 1575 C C . GLU B 1 94 ? -19.453 -3.473 -8.164 1 74.19 94 GLU B C 1
ATOM 1577 O O . GLU B 1 94 ? -20.578 -3.814 -8.531 1 74.19 94 GLU B O 1
ATOM 1582 N N . PHE B 1 95 ? -18.516 -4.23 -8.031 1 66.69 95 PHE B N 1
ATOM 1583 C CA . PHE B 1 95 ? -18.703 -5.641 -8.352 1 66.69 95 PHE B CA 1
ATOM 1584 C C . PHE B 1 95 ? -19.484 -6.348 -7.254 1 66.69 95 PHE B C 1
ATOM 1586 O O . PHE B 1 95 ? -20.266 -7.27 -7.531 1 66.69 95 PHE B O 1
ATOM 1593 N N . GLU B 1 96 ? -19.344 -5.938 -5.969 1 64.25 96 GLU B N 1
ATOM 1594 C CA . GLU B 1 96 ? -20.094 -6.531 -4.871 1 64.25 96 GLU B CA 1
ATOM 1595 C C . GLU B 1 96 ? -21.578 -6.141 -4.93 1 64.25 96 GLU B C 1
ATOM 1597 O O . GLU B 1 96 ? -22.438 -6.859 -4.418 1 64.25 96 GLU B O 1
ATOM 1602 N N . ARG B 1 97 ? -21.828 -4.965 -5.453 1 57.66 97 ARG B N 1
ATOM 1603 C CA . ARG B 1 97 ? -23.219 -4.531 -5.566 1 57.66 97 ARG B CA 1
ATOM 1604 C C . ARG B 1 97 ? -23.906 -5.191 -6.758 1 57.66 97 ARG B C 1
ATOM 1606 O O . ARG B 1 97 ? -25.141 -5.184 -6.859 1 57.66 97 ARG B O 1
ATOM 1613 N N . MET B 1 98 ? -23.219 -5.68 -7.746 1 53.91 98 MET B N 1
ATOM 1614 C CA . MET B 1 98 ? -23.859 -6.395 -8.844 1 53.91 98 MET B CA 1
ATOM 1615 C C . MET B 1 98 ? -24.094 -7.859 -8.484 1 53.91 98 MET B C 1
ATOM 1617 O O . MET B 1 98 ? -23.281 -8.461 -7.789 1 53.91 98 MET B O 1
#

Solvent-accessible surface area (backbone atoms only — not comparable to full-atom values): 10472 Å² total; per-residue (Å²): 133,58,69,42,50,54,47,10,45,42,24,44,45,37,36,33,39,66,46,38,49,51,51,54,57,27,69,78,38,71,40,39,55,69,58,51,50,71,69,42,97,56,54,69,69,56,50,50,51,50,50,47,48,31,36,76,51,60,50,31,42,73,48,76,56,91,94,42,51,32,35,30,62,58,45,73,52,56,55,51,32,53,51,35,50,51,51,50,50,53,53,51,52,53,57,72,73,104,130,60,70,40,51,54,48,11,46,41,24,44,45,38,35,33,38,65,46,39,49,50,52,56,58,26,68,78,39,71,41,38,56,71,58,49,48,71,70,41,96,56,54,68,70,57,49,49,51,51,49,48,47,30,36,76,51,60,50,32,45,72,48,76,57,90,94,42,51,30,34,28,63,59,46,72,51,54,56,52,33,53,51,35,50,51,51,49,51,54,54,52,52,54,53,69,72,96

Radius of gyration: 18.01 Å; Cα contacts (8 Å, |Δi|>4): 258; chains: 2; bounding box: 48×60×36 Å

pLDDT: mean 92.79, std 8.69, range [53.62, 98.44]

Secondary structure (DSSP, 8-state):
--HHHHHHHHHHHT-SHHHHHHHHHHHTS-EEHHHHHHHSSS-HHHHHHHHHHHHHTTSEEEEEETTEEEEEES-HHHHHHHHHHHHHHHHHHHHHH-/--HHHHHHHHHHHT-SHHHHHHHHHHHTS-EEHHHHHHHSSS-HHHHHHHHHHHHHTTSEEEEEETTEEEEEES-HHHHHHHHHHHHHHHHHHHHHH-